Protein AF-0000000073517941 (afdb_homodimer)

pLDDT: mean 90.51, std 6.31, range [58.47, 98.5]

Sequence (340 aa):
MNSVVYVPRIKPETIAALSGFCEKASMGCLIAPTLSIGSILLQQAAISASFHYNNVEIVESKANTGAFPSQDSVQIANNLSNLGQLYNREDLETNDPARGQRLGEDGIRVHSLVLPGLVSSTSVHFSGPGELYSIKHDITSVECLMPGLILAIRKVVRLKNLVYGLEKFLMNSVVYVPRIKPETIAALSGFCEKASMGCLIAPTLSIGSILLQQAAISASFHYNNVEIVESKANTGAFPSQDSVQIANNLSNLGQLYNREDLETNDPARGQRLGEDGIRVHSLVLPGLVSSTSVHFSGPGELYSIKHDITSVECLMPGLILAIRKVVRLKNLVYGLEKFL

InterPro domains:
  IPR022663 Dihydrodipicolinate reductase, C-terminal [PF05173] (40-170)
  IPR023940 Dihydrodipicolinate reductase [PTHR20836] (1-170)

Nearest PDB structures (foldseek):
  5z2e-assembly1_A  TM=8.492E-01  e=3.603E-16  Paenisporosarcina sp. TG-14
  5tek-assembly1_A  TM=8.930E-01  e=6.361E-15  Mycobacterium tuberculosis H37Ra
  1yl5-assembly1_A  TM=8.831E-01  e=3.796E-14  Mycobacterium tuberculosis
  3qy9-assembly1_D  TM=7.536E-01  e=5.468E-11  Staphylococcus aureus subsp. aureus COL
  3qy9-assembly1_A  TM=7.822E-01  e=5.794E-10  Staphylococcus aureus subsp. aureus COL

Secondary structure (DSSP, 8-state):
--EEEE-TT--HHHHHHHHHHHHHHT--EEEES---HHHHHHHHHHHHHHTT-SEEEEEEEESS---SS-HHHHHHHHHHHTT-----GGGTT---GGG-EE-SSS--EEEEEE-TTPPEEEEEEEEETTEEEEEEEEE-SGGGGHHHHHHHHHHHTT-SSEEE-GGGG-/--EEEE-TT--HHHHHHHHHHHHHHT--EEEES---HHHHHHHHHHHHHHTT-SEEEEEEEESS---SS-HHHHHHHHHHHTT-----GGGTT---GGG-EE-SSS--EEEEEE-TTPPEEEEEEEEETTEEEEEEEEE-SGGGGHHHHHHHHHHHTT-SSEEE-GGGG-

Foldseek 3Di:
DQEEAADLDDDPVVVVVVQVVLLVVLYFYEYANALFPLLVVLLVVLLVCLVPFQAKEKEWEDQDDDDPPDSSVLVSVVSSVVVVAAHPVVCQPPDDCVQADDNDNRRYHYHYYYHHPDFTKMKMWTDDVPDIDMRMDTDHDPVSSVVSVVLCVVPRVPGRGYDYHSSVSD/DFEEAADLDDDPVVVVVVQVVLLVVLYFYEYANALFPLLVVLLVVLLVCLVPFQAKEKEWEDQDDDDPPDSSVLVSVVSSVVVVAAHPVVCQPPDDCVQADDNDNRRYHYHYYYHHPDFTKMKMWTDDVPDIDMRMDTDDDPVSSVVSVVLCVVPRVPGRGYDYHSSVSD

Structure (mmCIF, N/CA/C/O backbone):
data_AF-0000000073517941-model_v1
#
loop_
_entity.id
_entity.type
_entity.pdbx_description
1 polymer 'Dihydrodipicolinate reductase C-terminal domain-containing protein'
#
loop_
_atom_site.group_PDB
_atom_site.id
_atom_site.type_symbol
_atom_site.label_atom_id
_atom_site.label_alt_id
_atom_site.label_comp_id
_atom_site.label_asym_id
_atom_site.label_entity_id
_atom_site.label_seq_id
_atom_site.pdbx_PDB_ins_code
_atom_site.Cartn_x
_atom_site.Cartn_y
_atom_site.Cartn_z
_atom_site.occupancy
_atom_site.B_iso_or_equiv
_atom_site.auth_seq_id
_atom_site.auth_comp_id
_atom_site.auth_asym_id
_atom_site.auth_atom_id
_atom_site.pdbx_PDB_model_num
ATOM 1 N N . MET A 1 1 ? -9.953 17.641 30.406 1 58.47 1 MET A N 1
ATOM 2 C CA . MET A 1 1 ? -10.344 17.938 29.031 1 58.47 1 MET A CA 1
ATOM 3 C C . MET A 1 1 ? -9.406 17.25 28.031 1 58.47 1 MET A C 1
ATOM 5 O O . MET A 1 1 ? -8.188 17.406 28.125 1 58.47 1 MET A O 1
ATOM 9 N N . ASN A 1 2 ? -9.773 16.203 27.422 1 69.81 2 ASN A N 1
ATOM 10 C CA . ASN A 1 2 ? -8.969 15.492 26.422 1 69.81 2 ASN A CA 1
ATOM 11 C C . ASN A 1 2 ? -9.023 16.172 25.062 1 69.81 2 ASN A C 1
ATOM 13 O O . ASN A 1 2 ? -10.055 16.75 24.688 1 69.81 2 ASN A O 1
ATOM 17 N N . SER A 1 3 ? -7.832 16.5 24.562 1 76.5 3 SER A N 1
ATOM 18 C CA . SER A 1 3 ? -7.766 17.312 23.359 1 76.5 3 SER A CA 1
ATOM 19 C C . SER A 1 3 ? -7.172 16.531 22.203 1 76.5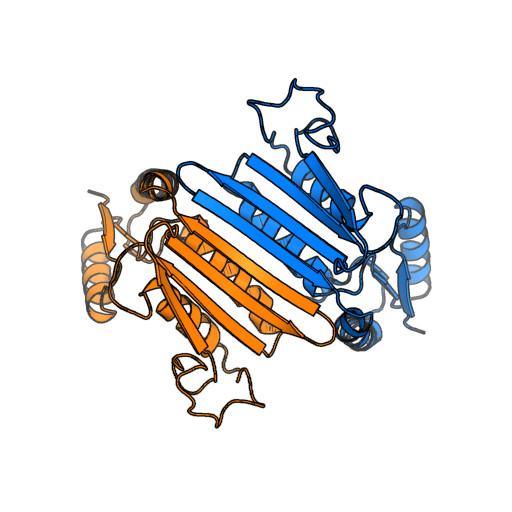 3 SER A C 1
ATOM 21 O O . SER A 1 3 ? -6.363 15.617 22.406 1 76.5 3 SER A O 1
ATOM 23 N N . VAL A 1 4 ? -7.793 16.766 21.062 1 78.94 4 VAL A N 1
ATOM 24 C CA . VAL A 1 4 ? -7.215 16.344 19.781 1 78.94 4 VAL A CA 1
ATOM 25 C C . VAL A 1 4 ? -6.613 17.562 19.078 1 78.94 4 VAL A C 1
ATOM 27 O O . VAL A 1 4 ? -7.309 18.547 18.812 1 78.94 4 VAL A O 1
ATOM 30 N N . VAL A 1 5 ? -5.332 17.562 18.922 1 74.25 5 VAL A N 1
ATOM 31 C CA . VAL A 1 5 ? -4.652 18.703 18.297 1 74.25 5 VAL A CA 1
ATOM 32 C C . VAL A 1 5 ? -4.016 18.25 16.984 1 74.25 5 VAL A C 1
ATOM 34 O O . VAL A 1 5 ? -3.186 17.344 16.969 1 74.25 5 VAL A O 1
ATOM 37 N N . TYR A 1 6 ? -4.531 18.828 15.969 1 76.44 6 TYR A N 1
ATOM 38 C CA . TYR A 1 6 ? -3.936 18.609 14.656 1 76.44 6 TYR A CA 1
ATOM 39 C C . TYR A 1 6 ? -2.867 19.656 14.352 1 76.44 6 TYR A C 1
ATOM 41 O O . TYR A 1 6 ? -3.18 20.828 14.172 1 76.44 6 TYR A O 1
ATOM 49 N N . VAL A 1 7 ? -1.591 19.297 14.453 1 70.56 7 VAL A N 1
ATOM 50 C CA . VAL A 1 7 ? -0.485 20.219 14.18 1 70.56 7 VAL A CA 1
ATOM 51 C C . VAL A 1 7 ? 0.484 19.578 13.195 1 70.56 7 VAL A C 1
ATOM 53 O O . VAL A 1 7 ? 1.314 18.75 13.57 1 70.56 7 VAL A O 1
ATOM 56 N N . PRO A 1 8 ? 0.483 19.891 11.836 1 67.44 8 PRO A N 1
ATOM 57 C CA . PRO A 1 8 ? 1.355 19.266 10.844 1 67.44 8 PRO A CA 1
ATOM 58 C C . PRO A 1 8 ? 2.838 19.469 11.148 1 67.44 8 PRO A C 1
ATOM 60 O O . PRO A 1 8 ? 3.654 18.594 10.875 1 67.44 8 PRO A O 1
ATOM 63 N N . ARG A 1 9 ? 3.301 20.672 11.695 1 68.25 9 ARG A N 1
ATOM 64 C CA . ARG A 1 9 ? 4.719 20.969 11.875 1 68.25 9 ARG A CA 1
ATOM 65 C C . ARG A 1 9 ? 5.047 21.25 13.336 1 68.25 9 ARG A C 1
ATOM 67 O O . ARG A 1 9 ? 5.203 22.406 13.734 1 68.25 9 ARG A O 1
ATOM 74 N N . ILE A 1 10 ? 4.957 20.266 14.109 1 73.69 10 ILE A N 1
ATOM 75 C CA . ILE A 1 10 ? 5.27 20.531 15.508 1 73.69 10 ILE A CA 1
ATOM 76 C C . ILE A 1 10 ? 6.703 20.094 15.805 1 73.69 10 ILE A C 1
ATOM 78 O O . ILE A 1 10 ? 7.152 19.047 15.32 1 73.69 10 ILE A O 1
ATOM 82 N N . LYS A 1 11 ? 7.371 20.953 16.5 1 80.56 11 LYS A N 1
ATOM 83 C CA . LYS A 1 11 ? 8.758 20.656 16.859 1 80.56 11 LYS A CA 1
ATOM 84 C C . LYS A 1 11 ? 8.82 19.609 17.969 1 80.56 11 LYS A C 1
ATOM 86 O O . LYS A 1 11 ? 7.996 19.625 18.891 1 80.56 11 LYS A O 1
ATOM 91 N N . PRO A 1 12 ? 9.797 18.781 17.828 1 84.06 12 PRO A N 1
ATOM 92 C CA . PRO A 1 12 ? 9.938 17.734 18.859 1 84.06 12 PRO A CA 1
ATOM 93 C C . PRO A 1 12 ? 10.008 18.312 20.281 1 84.06 12 PRO A C 1
ATOM 95 O O . PRO A 1 12 ? 9.469 17.719 21.219 1 84.06 12 PRO A O 1
ATOM 98 N N . GLU A 1 13 ? 10.656 19.391 20.438 1 86.44 13 GLU A N 1
ATOM 99 C CA . GLU A 1 13 ? 10.781 20 21.75 1 86.44 13 GLU A CA 1
ATOM 100 C C . GLU A 1 13 ? 9.414 20.406 22.312 1 86.44 13 GLU A C 1
ATOM 102 O O . GLU A 1 13 ? 9.172 20.281 23.516 1 86.44 13 GLU A O 1
ATOM 107 N N . THR A 1 14 ? 8.625 20.891 21.469 1 85.06 14 THR A N 1
ATOM 108 C CA . THR A 1 14 ? 7.273 21.281 21.875 1 85.06 14 THR A CA 1
ATOM 109 C C . THR A 1 14 ? 6.469 20.047 22.297 1 85.06 14 THR A C 1
ATOM 111 O O . THR A 1 14 ? 5.723 20.109 23.281 1 85.06 14 THR A O 1
ATOM 114 N N . ILE A 1 15 ? 6.711 18.953 21.609 1 86.38 15 ILE A N 1
ATOM 115 C CA . ILE A 1 15 ? 6.016 17.719 21.938 1 86.38 15 ILE A CA 1
ATOM 116 C C . ILE A 1 15 ? 6.414 17.25 23.328 1 86.38 15 ILE A C 1
ATOM 118 O O . ILE A 1 15 ? 5.559 16.875 24.141 1 86.38 15 ILE A O 1
ATOM 122 N N . ALA A 1 16 ? 7.664 17.312 23.578 1 89 16 ALA A N 1
ATOM 123 C CA . ALA A 1 16 ? 8.172 16.891 24.875 1 89 16 ALA A CA 1
ATOM 124 C C . ALA A 1 16 ? 7.609 17.75 26 1 89 16 ALA A C 1
ATOM 126 O O . ALA A 1 16 ? 7.215 17.25 27.047 1 89 16 ALA A O 1
ATOM 127 N N . ALA A 1 17 ? 7.609 18.969 25.75 1 88.62 17 ALA A N 1
ATOM 128 C CA . ALA A 1 17 ? 7.078 19.906 26.75 1 88.62 17 ALA A CA 1
ATOM 129 C C . ALA A 1 17 ? 5.602 19.641 27.016 1 88.62 17 ALA A C 1
ATOM 131 O O . ALA A 1 17 ? 5.168 19.625 28.172 1 88.62 17 ALA A O 1
ATOM 132 N N . LEU A 1 18 ? 4.898 19.438 26.031 1 86.44 18 LEU A N 1
ATOM 133 C CA . LEU A 1 18 ? 3.467 19.188 26.156 1 86.44 18 LEU A CA 1
ATOM 134 C C . LEU A 1 18 ? 3.215 17.844 26.844 1 86.44 18 LEU A C 1
ATOM 136 O O . LEU A 1 18 ? 2.264 17.719 27.625 1 86.44 18 LEU A O 1
ATOM 140 N N . SER A 1 19 ? 4.035 16.859 26.516 1 88.44 19 SER A N 1
ATOM 141 C CA . SER A 1 19 ? 3.932 15.555 27.156 1 88.44 19 SER A CA 1
ATOM 142 C C . SER A 1 19 ? 4.09 15.672 28.672 1 88.44 19 SER A C 1
ATOM 144 O O . SER A 1 19 ? 3.318 15.07 29.422 1 88.44 19 SER A O 1
ATOM 146 N N . GLY A 1 20 ? 5.102 16.406 29.062 1 88.88 20 GLY A N 1
ATOM 147 C CA . GLY A 1 20 ? 5.305 16.641 30.469 1 88.88 20 GLY A CA 1
ATOM 148 C C . GLY A 1 20 ? 4.121 17.312 31.141 1 88.88 20 GLY A C 1
ATOM 149 O O . GLY A 1 20 ? 3.725 16.938 32.25 1 88.88 20 GLY A O 1
ATOM 150 N N . PHE A 1 21 ? 3.59 18.25 30.484 1 87.69 21 PHE A N 1
ATOM 151 C CA . PHE A 1 21 ? 2.428 18.969 30.984 1 87.69 21 PHE A CA 1
ATOM 152 C C . PHE A 1 21 ? 1.244 18.031 31.172 1 87.69 21 PHE A C 1
ATOM 154 O O . PHE A 1 21 ? 0.573 18.062 32.219 1 87.69 21 PHE A O 1
ATOM 161 N N . CYS A 1 22 ? 0.996 17.219 30.203 1 88.38 22 CYS A N 1
ATOM 162 C CA . CYS A 1 22 ? -0.137 16.297 30.234 1 88.38 22 CYS A CA 1
ATOM 163 C C . CYS A 1 22 ? 0.029 15.273 31.344 1 88.38 22 CYS A C 1
ATOM 165 O O . CYS A 1 22 ? -0.944 14.906 32 1 88.38 22 CYS A O 1
ATOM 167 N N . GLU A 1 23 ? 1.239 14.812 31.484 1 89.25 23 GLU A N 1
ATOM 168 C CA . GLU A 1 23 ? 1.521 13.844 32.531 1 89.25 23 GLU A CA 1
ATOM 169 C C . GLU A 1 23 ? 1.215 14.422 33.906 1 89.25 23 GLU A C 1
ATOM 171 O O . GLU A 1 23 ? 0.576 13.766 34.75 1 89.25 23 GLU A O 1
ATOM 176 N N . LYS A 1 24 ? 1.585 15.594 34.125 1 89.81 24 LYS A N 1
ATOM 177 C CA . LYS A 1 24 ? 1.369 16.266 35.406 1 89.81 24 LYS A CA 1
ATOM 178 C C . LYS A 1 24 ? -0.114 16.531 35.656 1 89.81 24 LYS A C 1
ATOM 180 O O . LYS A 1 24 ? -0.591 16.438 36.781 1 89.81 24 LYS A O 1
ATOM 185 N N . ALA A 1 25 ? -0.73 16.797 34.594 1 88.88 25 ALA A N 1
ATOM 186 C CA . ALA A 1 25 ? -2.141 17.156 34.719 1 88.88 25 ALA A CA 1
A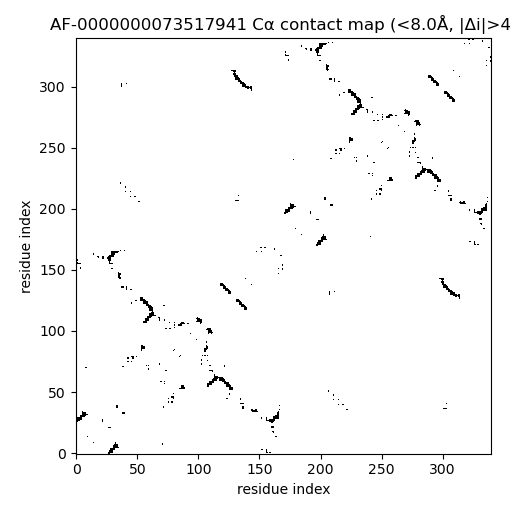TOM 187 C C . ALA A 1 25 ? -3.039 15.945 34.531 1 88.88 25 ALA A C 1
ATOM 189 O O . ALA A 1 25 ? -4.266 16.047 34.594 1 88.88 25 ALA A O 1
ATOM 190 N N . SER A 1 26 ? -2.414 14.773 34.281 1 86.69 26 SER A N 1
ATOM 191 C CA . SER A 1 26 ? -3.174 13.562 33.969 1 86.69 26 SER A CA 1
ATOM 192 C C . SER A 1 26 ? -4.215 13.836 32.875 1 86.69 26 SER A C 1
ATOM 194 O O . SER A 1 26 ? -5.387 13.492 33.062 1 86.69 26 SER A O 1
ATOM 196 N N . MET A 1 27 ? -3.797 14.5 31.922 1 85.88 27 MET A N 1
ATOM 197 C CA . MET A 1 27 ? -4.672 14.898 30.812 1 85.88 27 MET A CA 1
ATOM 198 C C . MET A 1 27 ? -4.371 14.086 29.562 1 85.88 27 MET A C 1
ATOM 200 O O . MET A 1 27 ? -3.205 13.867 29.219 1 85.88 27 MET A O 1
ATOM 204 N N . GLY A 1 28 ? -5.422 13.586 28.953 1 88.06 28 GLY A N 1
ATOM 205 C CA . GLY A 1 28 ? -5.281 12.906 27.672 1 88.06 28 GLY A CA 1
ATOM 206 C C . GLY A 1 28 ? -5.246 13.852 26.484 1 88.06 28 GLY A C 1
ATOM 207 O O . GLY A 1 28 ? -6.074 14.766 26.391 1 88.06 28 GLY A O 1
ATOM 208 N N . CYS A 1 29 ? -4.227 13.695 25.703 1 89.19 29 CYS A N 1
ATOM 209 C CA . CYS A 1 29 ? -4.098 14.555 24.531 1 89.19 29 CYS A CA 1
ATOM 210 C C . CYS A 1 29 ? -3.543 13.773 23.344 1 89.19 29 CYS A C 1
ATOM 212 O O . CYS A 1 29 ? -2.627 12.961 23.5 1 89.19 29 CYS A O 1
ATOM 214 N N . LEU A 1 30 ? -4.156 14.008 22.188 1 91 30 LEU A N 1
ATOM 215 C CA . LEU A 1 30 ? -3.611 13.477 20.938 1 91 30 LEU A CA 1
ATOM 216 C C . LEU A 1 30 ? -3.094 14.602 20.047 1 91 30 LEU A C 1
ATOM 218 O O . LEU A 1 30 ? -3.832 15.539 19.734 1 91 30 LEU A O 1
ATOM 222 N N . ILE A 1 31 ? -1.858 14.516 19.766 1 88.5 31 ILE A N 1
ATOM 223 C CA . ILE A 1 31 ? -1.273 15.375 18.734 1 88.5 31 ILE A CA 1
ATOM 224 C C . ILE A 1 31 ? -1.04 14.57 17.469 1 88.5 31 ILE A C 1
ATOM 226 O O . ILE A 1 31 ? -0.323 13.57 17.469 1 88.5 31 ILE A O 1
ATOM 230 N N . ALA A 1 32 ? -1.652 15.023 16.391 1 89.06 32 ALA A N 1
ATOM 231 C CA . ALA A 1 32 ? -1.553 14.266 15.141 1 89.06 32 ALA A CA 1
ATOM 232 C C . ALA A 1 32 ? -1.051 15.156 14 1 89.06 32 ALA A C 1
ATOM 234 O O . ALA A 1 32 ? -1.69 16.156 13.656 1 89.06 32 ALA A O 1
ATOM 235 N N . PRO A 1 33 ? 0.119 14.805 13.477 1 87.25 33 PRO A N 1
ATOM 236 C CA . PRO A 1 33 ? 0.58 15.555 12.312 1 87.25 33 PRO A CA 1
ATOM 237 C C . PRO A 1 33 ? -0.386 15.461 11.133 1 87.25 33 PRO A C 1
ATOM 239 O O . PRO A 1 33 ? -0.35 16.297 10.227 1 87.25 33 PRO A O 1
ATOM 242 N N . THR A 1 34 ? -1.159 14.383 11.133 1 90.38 34 THR A N 1
ATOM 243 C CA . THR A 1 34 ? -2.193 14.227 10.117 1 90.38 34 THR A CA 1
ATOM 244 C C . THR A 1 34 ? -3.41 13.5 10.688 1 90.38 34 THR A C 1
ATOM 246 O O . THR A 1 34 ? -3.279 12.68 11.594 1 90.38 34 THR A O 1
ATOM 249 N N . LEU A 1 35 ? -4.512 13.891 10.117 1 92.25 35 LEU A N 1
ATOM 250 C CA . LEU A 1 35 ? -5.746 13.188 10.445 1 92.25 35 LEU A CA 1
ATOM 251 C C . LEU A 1 35 ? -6.18 12.281 9.297 1 92.25 35 LEU A C 1
ATOM 253 O O . LEU A 1 35 ? -7.184 11.57 9.406 1 92.25 35 LEU A O 1
ATOM 257 N N . SER A 1 36 ? -5.391 12.297 8.242 1 93.81 36 SER A N 1
ATOM 258 C CA . SER A 1 36 ? -5.707 11.484 7.066 1 93.81 36 SER A CA 1
ATOM 259 C C . SER A 1 36 ? -5.293 10.031 7.266 1 93.81 36 SER A C 1
ATOM 261 O O . SER A 1 36 ? -4.102 9.719 7.266 1 93.81 36 SER A O 1
ATOM 263 N N . ILE A 1 37 ? -6.258 9.18 7.355 1 95.69 37 ILE A N 1
ATOM 264 C CA . ILE A 1 37 ? -5.98 7.754 7.48 1 95.69 37 ILE A CA 1
ATOM 265 C C . ILE A 1 37 ? -5.309 7.246 6.207 1 95.69 37 ILE A C 1
ATOM 267 O O . ILE A 1 37 ? -4.387 6.43 6.266 1 95.69 37 ILE A O 1
ATOM 271 N N . GLY A 1 38 ? -5.762 7.734 5.035 1 97.06 38 GLY A N 1
ATOM 272 C CA . GLY A 1 38 ? -5.141 7.371 3.771 1 97.06 38 GLY A CA 1
ATOM 273 C C . GLY A 1 38 ? -3.658 7.691 3.723 1 97.06 38 GLY A C 1
ATOM 274 O O . GLY A 1 38 ? -2.859 6.891 3.232 1 97.06 38 GLY A O 1
ATOM 275 N N . SER A 1 39 ? -3.35 8.852 4.258 1 95.62 39 SER A N 1
ATOM 276 C CA . SER A 1 39 ? -1.942 9.234 4.305 1 95.62 39 SER A CA 1
ATOM 277 C C . SER A 1 39 ? -1.142 8.297 5.199 1 95.62 39 SER A C 1
ATOM 279 O O . SER A 1 39 ? -0.008 7.938 4.875 1 95.62 39 SER A O 1
ATOM 281 N N . ILE A 1 40 ? -1.702 7.926 6.289 1 96.06 40 ILE A N 1
ATOM 282 C CA . ILE A 1 40 ? -1.033 7.027 7.227 1 96.06 40 ILE A CA 1
ATOM 283 C C . ILE A 1 40 ? -0.839 5.66 6.578 1 96.06 40 ILE A C 1
ATOM 285 O O . ILE A 1 40 ? 0.238 5.066 6.676 1 96.06 40 ILE A O 1
ATOM 289 N N . LEU A 1 41 ? -1.857 5.199 5.91 1 97.62 41 LEU A N 1
ATOM 290 C CA . LEU A 1 41 ? -1.776 3.912 5.23 1 97.62 41 LEU A CA 1
ATOM 291 C C . LEU A 1 41 ? -0.696 3.932 4.152 1 97.62 41 LEU A C 1
ATOM 293 O O . LEU A 1 41 ? 0.058 2.967 4.008 1 97.62 41 LEU A O 1
ATOM 297 N N . LEU A 1 42 ? -0.684 5.004 3.418 1 98.06 42 LEU A N 1
ATOM 298 C CA . LEU A 1 42 ? 0.346 5.16 2.396 1 98.06 42 LEU A CA 1
ATOM 299 C C . LEU A 1 42 ? 1.739 5.059 3.01 1 98.06 42 LEU A C 1
ATOM 301 O O . LEU A 1 42 ? 2.594 4.328 2.502 1 98.06 42 LEU A O 1
ATOM 305 N N . GLN A 1 43 ? 1.973 5.695 4.09 1 95.88 43 GLN A N 1
ATOM 306 C CA . GLN A 1 43 ? 3.275 5.699 4.75 1 95.88 43 GLN A CA 1
ATOM 307 C C . GLN A 1 43 ? 3.635 4.305 5.262 1 95.88 43 GLN A C 1
ATOM 309 O O . GLN A 1 43 ? 4.77 3.852 5.094 1 95.88 43 GLN A O 1
ATOM 314 N N . GLN A 1 44 ? 2.699 3.643 5.84 1 96 44 GLN A N 1
ATOM 315 C CA . GLN A 1 44 ? 2.934 2.301 6.367 1 96 44 GLN A CA 1
ATOM 316 C C . GLN A 1 44 ? 3.275 1.322 5.246 1 96 44 GLN A C 1
ATOM 318 O O . GLN A 1 44 ? 4.207 0.525 5.375 1 96 44 GLN A O 1
ATOM 323 N N . ALA A 1 45 ? 2.512 1.43 4.246 1 97.69 45 ALA A N 1
ATOM 324 C CA . ALA A 1 45 ? 2.777 0.557 3.105 1 97.69 45 ALA A CA 1
ATOM 325 C C . ALA A 1 45 ? 4.148 0.848 2.5 1 97.69 45 ALA A C 1
ATOM 327 O O . ALA A 1 45 ? 4.855 -0.071 2.082 1 97.69 45 ALA A O 1
ATOM 328 N N . ALA A 1 46 ? 4.48 2.115 2.441 1 97.38 46 ALA A N 1
ATOM 329 C CA . ALA A 1 46 ? 5.785 2.504 1.904 1 97.38 46 ALA A CA 1
ATOM 330 C C . ALA A 1 46 ? 6.918 1.953 2.764 1 97.38 46 ALA A C 1
ATOM 332 O O . ALA A 1 46 ? 7.914 1.445 2.238 1 97.38 46 ALA A O 1
ATOM 333 N N . ILE A 1 47 ? 6.789 2.049 4.02 1 95.56 47 ILE A N 1
ATOM 334 C CA . ILE A 1 47 ? 7.797 1.521 4.934 1 95.56 47 ILE A CA 1
ATOM 335 C C . ILE A 1 47 ? 7.957 0.018 4.715 1 95.56 47 ILE A C 1
ATOM 337 O O . ILE A 1 47 ? 9.078 -0.483 4.586 1 95.56 47 ILE A O 1
ATOM 341 N N . SER A 1 48 ? 6.848 -0.662 4.633 1 96.25 48 SER A N 1
ATOM 342 C CA . SER A 1 48 ? 6.887 -2.104 4.406 1 96.25 48 SER A CA 1
ATOM 343 C C . SER A 1 48 ? 7.617 -2.439 3.111 1 96.25 48 SER A C 1
ATOM 345 O O . SER A 1 48 ? 8.43 -3.367 3.072 1 96.25 48 SER A O 1
ATOM 347 N N . ALA A 1 49 ? 7.34 -1.729 2.094 1 97.12 49 ALA A N 1
ATOM 348 C CA . ALA A 1 49 ? 7.941 -1.96 0.784 1 97.12 49 ALA A CA 1
ATOM 349 C C . ALA A 1 49 ? 9.438 -1.661 0.809 1 97.12 49 ALA A C 1
ATOM 351 O O . ALA A 1 49 ? 10.219 -2.318 0.117 1 97.12 49 ALA A O 1
ATOM 352 N N . SER A 1 50 ? 9.836 -0.72 1.593 1 95.81 50 SER A N 1
ATOM 353 C CA . SER A 1 50 ? 11.203 -0.227 1.611 1 95.81 50 SER A CA 1
ATOM 354 C C . SER A 1 50 ? 12.18 -1.317 2.043 1 95.81 50 SER A C 1
ATOM 356 O O . SER A 1 50 ? 13.375 -1.244 1.747 1 95.81 50 SER A O 1
ATOM 358 N N . PHE A 1 51 ? 11.695 -2.344 2.664 1 94.5 51 PHE A N 1
ATOM 359 C CA . PHE A 1 51 ? 12.547 -3.441 3.096 1 94.5 51 PHE A CA 1
ATOM 360 C C . PHE A 1 51 ? 12.875 -4.367 1.929 1 94.5 51 PHE A C 1
ATOM 362 O O . PHE A 1 51 ? 13.727 -5.25 2.047 1 94.5 51 PHE A O 1
ATOM 369 N N . HIS A 1 52 ? 12.25 -4.102 0.793 1 94.94 52 HIS A N 1
ATOM 370 C CA . HIS A 1 52 ? 12.375 -5.082 -0.279 1 94.94 52 HIS A CA 1
ATOM 371 C C . HIS A 1 52 ? 12.812 -4.422 -1.581 1 94.94 52 HIS A C 1
ATOM 373 O O . HIS A 1 52 ? 13.102 -5.109 -2.564 1 94.94 52 HIS A O 1
ATOM 379 N N . TYR A 1 53 ? 12.805 -3.133 -1.639 1 95.69 53 TYR A N 1
ATOM 380 C CA . TYR A 1 53 ? 13.188 -2.391 -2.834 1 95.69 53 TYR A CA 1
ATOM 381 C C . TYR A 1 53 ? 14.305 -1.398 -2.525 1 95.69 53 TYR A C 1
ATOM 383 O O . TYR A 1 53 ? 14.352 -0.83 -1.433 1 95.69 53 TYR A O 1
ATOM 391 N N . ASN A 1 54 ? 15.125 -1.177 -3.547 1 94 54 ASN A N 1
ATOM 392 C CA . ASN A 1 54 ? 16.219 -0.236 -3.371 1 94 54 ASN A CA 1
ATOM 393 C C . ASN A 1 54 ? 16.047 0.998 -4.254 1 94 54 ASN A C 1
ATOM 395 O O . ASN A 1 54 ? 16.938 1.855 -4.305 1 94 54 ASN A O 1
ATOM 399 N N . ASN A 1 55 ? 15 1.054 -5.008 1 95.38 55 ASN A N 1
ATOM 400 C CA . ASN A 1 55 ? 14.672 2.207 -5.84 1 95.38 55 ASN A CA 1
ATOM 401 C C . ASN A 1 55 ? 13.305 2.781 -5.492 1 95.38 55 ASN A C 1
ATOM 403 O O . ASN A 1 55 ? 12.312 2.047 -5.422 1 95.38 55 ASN A O 1
ATOM 407 N N . VAL A 1 56 ? 13.336 4.082 -5.219 1 96.31 56 VAL A N 1
ATOM 408 C CA . VAL A 1 56 ? 12.07 4.703 -4.82 1 96.31 56 VAL A CA 1
ATOM 409 C C . VAL A 1 56 ? 12.047 6.156 -5.289 1 96.31 56 VAL A C 1
ATOM 411 O O . VAL A 1 56 ? 13.062 6.852 -5.242 1 96.31 56 VAL A O 1
ATOM 414 N N . GLU A 1 57 ? 10.906 6.625 -5.801 1 96.81 57 GLU A N 1
ATOM 415 C CA . GLU A 1 57 ? 10.641 8.031 -6.078 1 96.81 57 GLU A CA 1
ATOM 416 C C . GLU A 1 57 ? 9.234 8.43 -5.621 1 96.81 57 GLU A C 1
ATOM 418 O O . GLU A 1 57 ? 8.305 7.625 -5.703 1 96.81 57 GLU A O 1
ATOM 423 N N . ILE A 1 58 ? 9.141 9.57 -5.152 1 97.12 58 ILE A N 1
ATOM 424 C CA . ILE A 1 58 ? 7.867 10.117 -4.688 1 97.12 58 ILE A CA 1
ATOM 425 C C . ILE A 1 58 ? 7.363 11.172 -5.668 1 97.12 58 ILE A C 1
ATOM 427 O O . ILE A 1 58 ? 8.125 12.023 -6.117 1 97.12 58 ILE A O 1
ATOM 431 N N . VAL A 1 59 ? 6.113 11.086 -6.09 1 96.94 59 VAL A N 1
ATOM 432 C CA . VAL A 1 59 ? 5.469 12.078 -6.941 1 96.94 59 VAL A CA 1
ATOM 433 C C . VAL A 1 59 ? 4.27 12.68 -6.215 1 96.94 59 VAL A C 1
ATOM 435 O O . VAL A 1 59 ? 3.439 11.961 -5.664 1 96.94 59 VAL A O 1
ATOM 438 N N . GLU A 1 60 ? 4.195 13.938 -6.148 1 96.62 60 GLU A N 1
ATOM 439 C CA . GLU A 1 60 ? 3.043 14.625 -5.574 1 96.62 60 GLU A CA 1
ATOM 440 C C . GLU A 1 60 ? 2.449 15.633 -6.559 1 96.62 60 GLU A C 1
ATOM 442 O O . GLU A 1 60 ? 3.133 16.078 -7.477 1 96.62 60 GLU A O 1
ATOM 447 N N . SER A 1 61 ? 1.198 15.93 -6.387 1 95.31 61 SER A N 1
ATOM 448 C CA . SER A 1 61 ? 0.526 16.875 -7.262 1 95.31 61 SER A CA 1
ATOM 449 C C . SER A 1 61 ? -0.478 17.734 -6.488 1 95.31 61 SER A C 1
ATOM 451 O O . SER A 1 61 ? -1.028 17.281 -5.48 1 95.31 61 SER A O 1
ATOM 453 N N . LYS A 1 62 ? -0.707 18.891 -6.902 1 93.5 62 LYS A N 1
ATOM 454 C CA . LYS A 1 62 ? -1.709 19.812 -6.402 1 93.5 62 LYS A CA 1
ATOM 455 C C . LYS A 1 62 ? -2.213 20.734 -7.512 1 93.5 62 LYS A C 1
ATOM 457 O O . LYS A 1 62 ? -1.554 20.891 -8.547 1 93.5 62 LYS A O 1
ATOM 462 N N . ALA A 1 63 ? -3.404 21.359 -7.316 1 91.12 63 ALA A N 1
ATOM 463 C CA . ALA A 1 63 ? -3.975 22.281 -8.297 1 91.12 63 ALA A CA 1
ATOM 464 C C . ALA A 1 63 ? -3.301 23.641 -8.219 1 91.12 63 ALA A C 1
ATOM 466 O O . ALA A 1 63 ? -3.219 24.359 -9.219 1 91.12 63 ALA A O 1
ATOM 467 N N . ASN A 1 64 ? -2.875 24.016 -7.094 1 88.75 64 ASN A N 1
ATOM 468 C CA . ASN A 1 64 ? -2.33 25.344 -6.887 1 88.75 64 ASN A CA 1
ATOM 469 C C . ASN A 1 64 ? -0.92 25.297 -6.305 1 88.75 64 ASN A C 1
ATOM 471 O O . ASN A 1 64 ? -0.541 24.312 -5.672 1 88.75 64 ASN A O 1
ATOM 475 N N . THR A 1 65 ? -0.273 26.422 -6.555 1 82.19 65 THR A N 1
ATOM 476 C CA . THR A 1 65 ? 1.101 26.516 -6.074 1 82.19 65 THR A CA 1
ATOM 477 C C . THR A 1 65 ? 1.14 26.531 -4.547 1 82.19 65 THR A C 1
ATOM 479 O O . THR A 1 65 ? 0.167 26.938 -3.902 1 82.19 65 THR A O 1
ATOM 482 N N . GLY A 1 66 ? 2.207 25.891 -4.016 1 84.75 66 GLY A N 1
ATOM 483 C CA . GLY A 1 66 ? 2.43 25.859 -2.58 1 84.75 66 GLY A CA 1
ATOM 484 C C . GLY A 1 66 ? 3.85 25.484 -2.203 1 84.75 66 GLY A C 1
ATOM 485 O O . GLY A 1 66 ? 4.773 25.641 -3.004 1 84.75 66 GLY A O 1
ATOM 486 N N . ALA A 1 67 ? 3.986 25.141 -0.961 1 86.06 67 ALA A N 1
ATOM 487 C CA . ALA A 1 67 ? 5.289 24.703 -0.466 1 86.06 67 ALA A CA 1
ATOM 488 C C . ALA A 1 67 ? 5.613 23.297 -0.954 1 86.06 67 ALA A C 1
ATOM 490 O O . ALA A 1 67 ? 4.824 22.375 -0.765 1 86.06 67 ALA A O 1
ATOM 491 N N . PHE A 1 68 ? 6.746 23.312 -1.676 1 89.38 68 PHE A N 1
ATOM 492 C CA . PHE A 1 68 ? 7.211 22.016 -2.156 1 89.38 68 PHE A CA 1
ATOM 493 C C . PHE A 1 68 ? 8.633 21.75 -1.686 1 89.38 68 PHE A C 1
ATOM 495 O O . PHE A 1 68 ? 9.453 22.656 -1.596 1 89.38 68 PHE A O 1
ATOM 502 N N . PRO A 1 69 ? 9 20.438 -1.462 1 92.69 69 PRO A N 1
ATOM 503 C CA . PRO A 1 69 ? 8.078 19.312 -1.312 1 92.69 69 PRO A CA 1
ATOM 504 C C . PRO A 1 69 ? 7.129 19.469 -0.125 1 92.69 69 PRO A C 1
ATOM 506 O O . PRO A 1 69 ? 7.449 20.188 0.831 1 92.69 69 PRO A O 1
ATOM 509 N N . SER A 1 70 ? 5.93 18.906 -0.262 1 91.38 70 SER A N 1
ATOM 510 C CA . SER A 1 70 ? 4.953 18.984 0.817 1 91.38 70 SER A CA 1
ATOM 511 C C . SER A 1 70 ? 5.473 18.328 2.092 1 91.38 70 SER A C 1
ATOM 513 O O . SER A 1 70 ? 6.441 17.578 2.051 1 91.38 70 SER A O 1
ATOM 515 N N . GLN A 1 71 ? 4.816 18.672 3.182 1 87 71 GLN A N 1
ATOM 516 C CA . GLN A 1 71 ? 5.164 18.047 4.457 1 87 71 GLN A CA 1
ATOM 517 C C . GLN A 1 71 ? 4.953 16.531 4.41 1 87 71 GLN A C 1
ATOM 519 O O . GLN A 1 71 ? 5.73 15.773 4.988 1 87 71 GLN A O 1
ATOM 524 N N . ASP A 1 72 ? 3.932 16.141 3.744 1 90.38 72 ASP A N 1
ATOM 525 C CA . ASP A 1 72 ? 3.627 14.719 3.613 1 90.38 72 ASP A CA 1
ATOM 526 C C . ASP A 1 72 ? 4.758 13.977 2.908 1 90.38 72 ASP A C 1
ATOM 528 O O . ASP A 1 72 ? 5.246 12.961 3.404 1 90.38 72 ASP A O 1
ATOM 532 N N . SER A 1 73 ? 5.191 14.531 1.798 1 93.75 73 SER A N 1
ATOM 533 C CA . SER A 1 73 ? 6.266 13.898 1.038 1 93.75 73 SER A CA 1
ATOM 534 C C . SER A 1 73 ? 7.566 13.875 1.839 1 93.75 73 SER A C 1
ATOM 536 O O . SER A 1 73 ? 8.289 12.883 1.817 1 93.75 73 SER A O 1
ATOM 538 N N . VAL A 1 74 ? 7.816 14.93 2.596 1 92.56 74 VAL A N 1
ATOM 539 C CA . VAL A 1 74 ? 9.016 15.008 3.428 1 92.56 74 VAL A CA 1
ATOM 540 C C . VAL A 1 74 ? 8.945 13.961 4.535 1 92.56 74 VAL A C 1
ATOM 542 O O . VAL A 1 74 ? 9.938 13.273 4.812 1 92.56 74 VAL A O 1
ATOM 545 N N . GLN A 1 75 ? 7.805 13.828 5.129 1 90.69 75 GLN A N 1
ATOM 546 C CA . GLN A 1 75 ? 7.633 12.859 6.203 1 90.69 75 GLN A CA 1
ATOM 547 C C . GLN A 1 75 ? 7.844 11.438 5.695 1 90.69 75 GLN A C 1
ATOM 549 O O . GLN A 1 75 ? 8.484 10.617 6.363 1 90.69 75 GLN A O 1
ATOM 554 N N . ILE A 1 76 ? 7.293 11.133 4.551 1 94.12 76 ILE A N 1
ATOM 555 C CA . ILE A 1 76 ? 7.465 9.812 3.955 1 94.12 76 ILE A CA 1
ATOM 556 C C . ILE A 1 76 ? 8.953 9.539 3.721 1 94.12 76 ILE A C 1
ATOM 558 O O . ILE A 1 76 ? 9.469 8.492 4.117 1 94.12 76 ILE A O 1
ATOM 562 N N . ALA A 1 77 ? 9.586 10.539 3.152 1 94.19 77 ALA A N 1
ATOM 563 C CA . ALA A 1 77 ? 11.008 10.406 2.854 1 94.19 77 ALA A CA 1
ATOM 564 C C . ALA A 1 77 ? 11.82 10.188 4.129 1 94.19 77 ALA A C 1
ATOM 566 O O . ALA A 1 77 ? 12.711 9.336 4.172 1 94.19 77 ALA A O 1
ATOM 567 N N . ASN A 1 78 ? 11.5 10.938 5.141 1 91.81 78 ASN A N 1
ATOM 568 C CA . ASN A 1 78 ? 12.203 10.805 6.41 1 91.81 78 ASN A CA 1
ATOM 569 C C . ASN A 1 78 ? 12.016 9.422 7.023 1 91.81 78 ASN A C 1
ATOM 571 O O . ASN A 1 78 ? 12.961 8.836 7.543 1 91.81 78 ASN A O 1
ATOM 575 N N . ASN A 1 79 ? 10.812 8.922 6.953 1 91.75 79 ASN A N 1
ATOM 576 C CA . ASN A 1 79 ? 10.523 7.598 7.484 1 91.75 79 ASN A CA 1
ATOM 577 C C . ASN A 1 79 ? 11.328 6.516 6.773 1 91.75 79 ASN A C 1
ATOM 579 O O . ASN A 1 79 ? 11.812 5.578 7.406 1 91.75 79 ASN A O 1
ATOM 583 N N . LEU A 1 80 ? 11.461 6.688 5.484 1 93.44 80 LEU A N 1
ATOM 584 C CA . LEU A 1 80 ? 12.211 5.715 4.695 1 93.44 80 LEU A CA 1
ATOM 585 C C . LEU A 1 80 ? 13.711 5.84 4.965 1 93.44 80 LEU A C 1
ATOM 587 O O . LEU A 1 80 ? 14.406 4.828 5.066 1 93.44 80 LEU A O 1
ATOM 591 N N . SER A 1 81 ? 14.195 7.062 5.133 1 89.94 81 SER A N 1
ATOM 592 C CA . SER A 1 81 ? 15.609 7.34 5.375 1 89.94 81 SER A CA 1
ATOM 593 C C . SER A 1 81 ? 16.062 6.762 6.711 1 89.94 81 SER A C 1
ATOM 595 O O . SER A 1 81 ? 17.219 6.332 6.848 1 89.94 81 SER A O 1
ATOM 597 N N . ASN A 1 82 ? 15.234 6.707 7.625 1 87.5 82 ASN A N 1
ATOM 598 C CA . ASN A 1 82 ? 15.555 6.266 8.977 1 87.5 82 ASN A CA 1
ATOM 599 C C . ASN A 1 82 ? 15.836 4.766 9.031 1 87.5 82 ASN A C 1
ATOM 601 O O . ASN A 1 82 ? 16.297 4.25 10.047 1 87.5 82 ASN A O 1
ATOM 605 N N . LEU A 1 83 ? 15.711 4.152 7.953 1 87.81 83 LEU A N 1
ATOM 606 C CA . LEU A 1 83 ? 15.938 2.713 7.91 1 87.81 83 LEU A CA 1
ATOM 607 C C . LEU A 1 83 ? 17.391 2.398 7.539 1 87.81 83 LEU A C 1
ATOM 609 O O . LEU A 1 83 ? 17.797 1.239 7.59 1 87.81 83 LEU A O 1
ATOM 613 N N . GLY A 1 84 ? 18.141 3.41 7.207 1 86.38 84 GLY A N 1
ATOM 614 C CA . GLY A 1 84 ? 19.562 3.279 6.984 1 86.38 84 GLY A CA 1
ATOM 615 C C . GLY A 1 84 ? 19.906 2.734 5.613 1 86.38 84 GLY A C 1
ATOM 616 O O . GLY A 1 84 ? 21.047 2.305 5.375 1 86.38 84 GLY A O 1
ATOM 617 N N . GLN A 1 85 ? 19.016 2.699 4.809 1 88.94 85 GLN A N 1
ATOM 618 C CA . GLN A 1 85 ? 19.234 2.178 3.465 1 88.94 85 GLN A CA 1
ATOM 619 C C . GLN A 1 85 ? 19.453 3.309 2.461 1 88.94 85 GLN A C 1
ATOM 621 O O . GLN A 1 85 ? 18.859 4.383 2.596 1 88.94 85 GLN A O 1
ATOM 626 N N . LEU A 1 86 ? 20.328 3.021 1.466 1 91.94 86 LEU A N 1
ATOM 627 C CA . LEU A 1 86 ? 20.5 3.943 0.349 1 91.94 86 LEU A CA 1
ATOM 628 C C . LEU A 1 86 ? 19.625 3.541 -0.83 1 91.94 86 LEU A C 1
ATOM 630 O O . LEU A 1 86 ? 19.547 2.359 -1.177 1 91.94 86 LEU A O 1
ATOM 634 N N . TYR A 1 87 ? 19.016 4.535 -1.348 1 94.56 87 TYR A N 1
ATOM 635 C CA . TYR A 1 87 ? 18.125 4.301 -2.482 1 94.56 87 TYR A CA 1
ATOM 636 C C . TYR A 1 87 ? 18.703 4.902 -3.758 1 94.56 87 TYR A C 1
ATOM 638 O O . TYR A 1 87 ? 19.547 5.793 -3.703 1 94.56 87 TYR A O 1
ATOM 646 N N . ASN A 1 88 ? 18.172 4.402 -4.977 1 94 88 ASN A N 1
ATOM 647 C CA . ASN A 1 88 ? 18.5 4.953 -6.289 1 94 88 ASN A CA 1
ATOM 648 C C . ASN A 1 88 ? 20.016 5.105 -6.465 1 94 88 ASN A C 1
ATOM 650 O O . ASN A 1 88 ? 20.484 6.148 -6.918 1 94 88 ASN A O 1
ATOM 654 N N . ARG A 1 89 ? 20.797 4.145 -6.16 1 91.88 89 ARG A N 1
ATOM 655 C CA . ARG A 1 89 ? 22.25 4.215 -6.102 1 91.88 89 ARG A CA 1
ATOM 656 C C . ARG A 1 89 ? 22.844 4.57 -7.465 1 91.88 89 ARG A C 1
ATOM 658 O O . ARG A 1 89 ? 23.828 5.309 -7.547 1 91.88 89 ARG A O 1
ATOM 665 N N . GLU A 1 90 ? 22.266 4.102 -8.5 1 89.62 90 GLU A N 1
ATOM 666 C CA . GLU A 1 90 ? 22.812 4.309 -9.836 1 89.62 90 GLU A CA 1
ATOM 667 C C . GLU A 1 90 ? 22.656 5.762 -10.281 1 89.62 90 GLU A C 1
ATOM 669 O O . GLU A 1 90 ? 23.312 6.203 -11.227 1 89.62 90 GLU A O 1
ATOM 674 N N . ASP A 1 91 ? 21.875 6.484 -9.609 1 86.06 91 ASP A N 1
ATOM 675 C CA . ASP A 1 91 ? 21.562 7.852 -10.016 1 86.06 91 ASP A CA 1
ATOM 676 C C . ASP A 1 91 ? 21.844 8.836 -8.883 1 86.06 91 ASP A C 1
ATOM 678 O O . ASP A 1 91 ? 21.297 9.945 -8.867 1 86.06 91 ASP A O 1
ATOM 682 N N . LEU A 1 92 ? 22.609 8.469 -7.957 1 85.5 92 LEU A N 1
ATOM 683 C CA . LEU A 1 92 ? 22.797 9.25 -6.738 1 85.5 92 LEU A CA 1
ATOM 684 C C . LEU A 1 92 ? 23.578 10.531 -7.035 1 85.5 92 LEU A C 1
ATOM 686 O O . LEU A 1 92 ? 23.297 11.578 -6.445 1 85.5 92 LEU A O 1
ATOM 690 N N . GLU A 1 93 ? 24.422 10.469 -8.023 1 82.81 93 GLU A N 1
ATOM 691 C CA . GLU A 1 93 ? 25.344 11.586 -8.242 1 82.81 93 GLU A CA 1
ATOM 692 C C . GLU A 1 93 ? 24.766 12.578 -9.25 1 82.81 93 GLU A C 1
ATOM 694 O O . GLU A 1 93 ? 25.312 13.664 -9.445 1 82.81 93 GLU A O 1
ATOM 699 N N . THR A 1 94 ? 23.672 12.258 -9.766 1 82.81 94 THR A N 1
ATOM 700 C CA . THR A 1 94 ? 23.094 13.133 -10.781 1 82.81 94 THR A CA 1
ATOM 701 C C . THR A 1 94 ? 22.438 14.352 -10.133 1 82.81 94 THR A C 1
ATOM 703 O O . THR A 1 94 ? 21.719 14.227 -9.141 1 82.81 94 THR A O 1
ATOM 706 N N . ASN A 1 95 ? 22.719 15.562 -10.656 1 82.75 95 ASN A N 1
ATOM 707 C CA . ASN A 1 95 ? 22.156 16.797 -10.148 1 82.75 95 ASN A CA 1
ATOM 708 C C . ASN A 1 95 ? 21.25 17.469 -11.195 1 82.75 95 ASN A C 1
ATOM 710 O O . ASN A 1 95 ? 21.047 18.688 -11.148 1 82.75 95 ASN A O 1
ATOM 714 N N . ASP A 1 96 ? 20.766 16.812 -12.039 1 86.56 96 ASP A N 1
ATOM 715 C CA . ASP A 1 96 ? 19.828 17.344 -13.031 1 86.56 96 ASP A CA 1
ATOM 716 C C . ASP A 1 96 ? 18.5 17.703 -12.383 1 86.56 96 ASP A C 1
ATOM 718 O O . ASP A 1 96 ? 17.859 16.859 -11.742 1 86.56 96 ASP A O 1
ATOM 722 N N . PRO A 1 97 ? 18.047 18.906 -12.555 1 86.06 97 PRO A N 1
ATOM 723 C CA . PRO A 1 97 ? 16.797 19.328 -11.914 1 86.06 97 PRO A CA 1
ATOM 724 C C . PRO A 1 97 ? 15.594 18.484 -12.344 1 86.06 97 PRO A C 1
ATOM 726 O O . PRO A 1 97 ? 14.633 18.344 -11.586 1 86.06 97 PRO A O 1
ATOM 729 N N . ALA A 1 98 ? 15.703 18 -13.492 1 88.06 98 ALA A N 1
ATOM 730 C CA . ALA A 1 98 ? 14.602 17.172 -14.008 1 88.06 98 ALA A CA 1
ATOM 731 C C . ALA A 1 98 ? 14.453 15.891 -13.195 1 88.06 98 ALA A C 1
ATOM 733 O O . ALA A 1 98 ? 13.422 15.219 -13.273 1 88.06 98 ALA A O 1
ATOM 734 N N . ARG A 1 99 ? 15.438 15.625 -12.391 1 90.56 99 ARG A N 1
ATOM 735 C CA . ARG A 1 99 ? 15.398 14.406 -11.578 1 90.56 99 ARG A CA 1
ATOM 736 C C . ARG A 1 99 ? 14.742 14.672 -10.227 1 90.56 99 ARG A C 1
ATOM 738 O O . ARG A 1 99 ? 14.758 13.812 -9.352 1 90.56 99 ARG A O 1
ATOM 745 N N . GLY A 1 100 ? 14.227 15.719 -10.055 1 91.31 100 GLY A N 1
ATOM 746 C CA . GLY A 1 100 ? 13.539 16.031 -8.812 1 91.31 100 GLY A CA 1
ATOM 747 C C . GLY A 1 100 ? 14.484 16.453 -7.703 1 91.31 100 GLY A C 1
ATOM 748 O O . GLY A 1 100 ? 15.695 16.562 -7.914 1 91.31 100 GLY A O 1
ATOM 749 N N . GLN A 1 101 ? 13.867 16.734 -6.594 1 91.81 101 GLN A N 1
ATOM 750 C CA . GLN A 1 101 ? 14.656 17.156 -5.441 1 91.81 101 GLN A CA 1
ATOM 751 C C . GLN A 1 101 ? 15.07 15.969 -4.582 1 91.81 101 GLN A C 1
ATOM 753 O O . GLN A 1 101 ? 14.234 15.125 -4.246 1 91.81 101 GLN A O 1
ATOM 758 N N . ARG A 1 102 ? 16.25 15.914 -4.234 1 91.75 102 ARG A N 1
ATOM 759 C CA . ARG A 1 102 ? 16.734 14.914 -3.295 1 91.75 102 ARG A CA 1
ATOM 760 C C . ARG A 1 102 ? 16.453 15.336 -1.854 1 91.75 102 ARG A C 1
ATOM 762 O O . ARG A 1 102 ? 16.828 16.438 -1.444 1 91.75 102 ARG A O 1
ATOM 769 N N . LEU A 1 103 ? 15.711 14.453 -1.063 1 88.12 103 LEU A N 1
ATOM 770 C CA . LEU A 1 103 ? 15.375 14.766 0.32 1 88.12 103 LEU A CA 1
ATOM 771 C C . LEU A 1 103 ? 16.391 14.148 1.281 1 88.12 103 LEU A C 1
ATOM 773 O O . LEU A 1 103 ? 16.344 12.953 1.553 1 88.12 103 LEU A O 1
ATOM 777 N N . GLY A 1 104 ? 17.562 14.43 1.27 1 84.94 104 GLY A N 1
ATOM 778 C CA . GLY A 1 104 ? 18.625 13.914 2.113 1 84.94 104 GLY A CA 1
ATOM 779 C C . GLY A 1 104 ? 19.781 13.297 1.322 1 84.94 104 GLY A C 1
ATOM 780 O O . GLY A 1 104 ? 19.891 13.531 0.116 1 84.94 104 GLY A O 1
ATOM 781 N N . GLU A 1 105 ? 20.469 12.453 2.041 1 87.06 105 GLU A N 1
ATOM 782 C CA . GLU A 1 105 ? 21.641 11.875 1.406 1 87.06 105 GLU A CA 1
ATOM 783 C C . GLU A 1 105 ? 21.391 10.422 1.005 1 87.06 105 GLU A C 1
ATOM 785 O O . GLU A 1 105 ? 22.25 9.781 0.395 1 87.06 105 GLU A O 1
ATOM 790 N N . ASP A 1 106 ? 20.172 9.961 1.186 1 90.88 106 ASP A N 1
ATOM 791 C CA . ASP A 1 106 ? 19.922 8.539 1.005 1 90.88 106 ASP A CA 1
ATOM 792 C C . ASP A 1 106 ? 19.391 8.25 -0.401 1 90.88 106 ASP A C 1
ATOM 794 O O . ASP A 1 106 ? 19.109 7.098 -0.735 1 90.88 106 ASP A O 1
ATOM 798 N N . GLY A 1 107 ? 19.156 9.32 -1.163 1 91.44 107 GLY A N 1
ATOM 799 C CA . GLY A 1 107 ? 18.891 9.117 -2.576 1 91.44 107 GLY A CA 1
ATOM 800 C C . GLY A 1 107 ? 17.406 9.172 -2.906 1 91.44 107 GLY A C 1
ATOM 801 O O . GLY A 1 107 ? 17.016 8.922 -4.047 1 91.44 107 GLY A O 1
ATOM 802 N N . ILE A 1 108 ? 16.594 9.5 -1.928 1 93.88 108 ILE A N 1
ATOM 803 C CA . ILE A 1 108 ? 15.156 9.594 -2.18 1 93.88 108 ILE A CA 1
ATOM 804 C C . ILE A 1 108 ? 14.844 10.898 -2.906 1 93.88 108 ILE A C 1
ATOM 806 O O . ILE A 1 108 ? 15.32 11.969 -2.512 1 93.88 108 ILE A O 1
ATOM 810 N N . ARG A 1 109 ? 14.047 10.828 -3.984 1 94 109 ARG A N 1
ATOM 811 C CA . ARG A 1 109 ? 13.719 12.008 -4.781 1 94 109 ARG A CA 1
ATOM 812 C C . ARG A 1 109 ? 12.211 12.258 -4.797 1 94 109 ARG A C 1
ATOM 814 O O . ARG A 1 109 ? 11.422 11.312 -4.785 1 94 109 ARG A O 1
ATOM 821 N N . VAL A 1 110 ? 11.914 13.523 -4.895 1 95.56 110 VAL A N 1
ATOM 822 C CA . VAL A 1 110 ? 10.516 13.922 -4.91 1 95.56 110 VAL A CA 1
ATOM 823 C C . VAL A 1 110 ? 10.242 14.805 -6.129 1 95.56 110 VAL A C 1
ATOM 825 O O . VAL A 1 110 ? 11.047 15.688 -6.453 1 95.56 110 VAL A O 1
ATOM 828 N N . HIS A 1 111 ? 9.227 14.508 -6.879 1 95.31 111 HIS A N 1
ATOM 829 C CA . HIS A 1 111 ? 8.711 15.297 -7.992 1 95.31 111 HIS A CA 1
ATOM 830 C C . HIS A 1 111 ? 7.379 15.953 -7.641 1 95.31 111 HIS A C 1
ATOM 832 O O . HIS A 1 111 ? 6.426 15.266 -7.258 1 95.31 111 HIS A O 1
ATOM 838 N N . SER A 1 112 ? 7.301 17.266 -7.805 1 94.75 112 SER A N 1
ATOM 839 C CA . SER A 1 112 ? 6.082 18 -7.461 1 94.75 112 SER A CA 1
ATOM 840 C C . SER A 1 112 ? 5.426 18.594 -8.703 1 94.75 112 SER A C 1
ATOM 842 O O . SER A 1 112 ? 6.016 19.438 -9.375 1 94.75 112 SER A O 1
ATOM 844 N N . LEU A 1 113 ? 4.293 18.156 -8.984 1 92.31 113 LEU A N 1
ATOM 845 C CA . LEU A 1 113 ? 3.518 18.656 -10.117 1 92.31 113 LEU A CA 1
ATOM 846 C C . LEU A 1 113 ? 2.48 19.672 -9.648 1 92.31 113 LEU A C 1
ATOM 848 O O . LEU A 1 113 ? 1.78 19.438 -8.664 1 92.31 113 LEU A O 1
ATOM 852 N N . VAL A 1 114 ? 2.363 20.828 -10.383 1 92.75 114 VAL A N 1
ATOM 853 C CA . VAL A 1 114 ? 1.343 21.844 -10.141 1 92.75 114 VAL A CA 1
ATOM 854 C C . VAL A 1 114 ? 0.625 22.172 -11.445 1 92.75 114 VAL A C 1
ATOM 856 O O . VAL A 1 114 ? 1.197 22.828 -12.328 1 92.75 114 VAL A O 1
ATOM 859 N N . LEU A 1 115 ? -0.535 21.781 -11.648 1 87.94 115 LEU A N 1
ATOM 860 C CA . LEU A 1 115 ? -1.385 22.078 -12.797 1 87.94 115 LEU A CA 1
ATOM 861 C C . LEU A 1 115 ? -2.834 22.266 -12.367 1 87.94 115 LEU A C 1
ATOM 863 O O . LEU A 1 115 ? -3.367 21.469 -11.586 1 87.94 115 LEU A O 1
ATOM 867 N N . PRO A 1 116 ? -3.369 23.375 -12.891 1 88.25 116 PRO A N 1
ATOM 868 C CA . PRO A 1 116 ? -4.797 23.516 -12.602 1 88.25 116 PRO A CA 1
ATOM 869 C C . PRO A 1 116 ? -5.602 22.266 -12.977 1 88.25 116 PRO A C 1
ATOM 871 O O . PRO A 1 116 ? -5.371 21.672 -14.031 1 88.25 116 PRO A O 1
ATOM 874 N N . GLY A 1 117 ? -6.43 21.781 -12.117 1 89.5 117 GLY A N 1
ATOM 875 C CA . GLY A 1 117 ? -7.262 20.609 -12.391 1 89.5 117 GLY A CA 1
ATOM 876 C C . GLY A 1 117 ? -6.746 19.344 -11.742 1 89.5 117 GLY A C 1
ATOM 877 O O . GLY A 1 117 ? -7.473 18.359 -11.641 1 89.5 117 GLY A O 1
ATOM 878 N N . LEU A 1 118 ? -5.504 19.391 -11.258 1 87.75 118 LEU A N 1
ATOM 879 C CA . LEU A 1 118 ? -4.969 18.219 -10.57 1 87.75 118 LEU A CA 1
ATOM 880 C C . LEU A 1 118 ? -5.555 18.094 -9.164 1 87.75 118 LEU A C 1
ATOM 882 O O . LEU A 1 118 ? -5.727 19.109 -8.469 1 87.75 118 LEU A O 1
ATOM 886 N N . VAL A 1 119 ? -5.859 16.844 -8.82 1 91.56 119 VAL A N 1
ATOM 887 C CA . VAL A 1 119 ? -6.219 16.562 -7.43 1 91.56 119 VAL A CA 1
ATOM 888 C C . VAL A 1 119 ? -4.957 16.531 -6.566 1 91.56 119 VAL A C 1
ATOM 890 O O . VAL A 1 119 ? -3.861 16.281 -7.07 1 91.56 119 VAL A O 1
ATOM 893 N N . SER A 1 120 ? -5.148 16.906 -5.289 1 94.06 120 SER A N 1
ATOM 894 C CA . SER A 1 120 ? -4.047 16.688 -4.359 1 94.06 120 SER A CA 1
ATOM 895 C C . SER A 1 120 ? -3.713 15.211 -4.227 1 94.06 120 SER A C 1
ATOM 897 O O . SER A 1 120 ? -4.562 14.414 -3.826 1 94.06 120 SER A O 1
ATOM 899 N N . SER A 1 121 ? -2.492 14.875 -4.617 1 96.69 121 SER A N 1
ATOM 900 C CA . SER A 1 121 ? -2.121 13.469 -4.652 1 96.69 121 SER A CA 1
ATOM 901 C C . SER A 1 121 ? -0.687 13.258 -4.176 1 96.69 121 SER A C 1
ATOM 903 O O . SER A 1 121 ? 0.158 14.141 -4.336 1 96.69 121 SER A O 1
ATOM 905 N N . THR A 1 122 ? -0.464 12.148 -3.518 1 97.38 122 THR A N 1
ATOM 906 C CA . THR A 1 122 ? 0.863 11.648 -3.18 1 97.38 122 THR A CA 1
ATOM 907 C C . THR A 1 122 ? 1.012 10.188 -3.602 1 97.38 122 THR A C 1
ATOM 909 O O . THR A 1 122 ? 0.164 9.352 -3.277 1 97.38 122 THR A O 1
ATOM 912 N N . SER A 1 123 ? 2.066 9.914 -4.375 1 98.12 123 SER A N 1
ATOM 913 C CA . SER A 1 123 ? 2.344 8.539 -4.789 1 98.12 123 SER A CA 1
ATOM 914 C C . SER A 1 123 ? 3.801 8.172 -4.535 1 98.12 123 SER A C 1
ATOM 916 O O . SER A 1 123 ? 4.695 9 -4.707 1 98.12 123 SER A O 1
ATOM 918 N N . VAL A 1 124 ? 3.992 6.961 -4.082 1 98.12 124 VAL A N 1
ATOM 919 C CA . VAL A 1 124 ? 5.324 6.391 -3.896 1 98.12 124 VAL A CA 1
ATOM 920 C C . VAL A 1 124 ? 5.535 5.238 -4.875 1 98.12 124 VAL A C 1
ATOM 922 O O . VAL A 1 124 ? 4.723 4.312 -4.938 1 98.12 124 VAL A O 1
ATOM 925 N N . HIS A 1 125 ? 6.613 5.328 -5.664 1 98.12 125 HIS A N 1
ATOM 926 C CA . HIS A 1 125 ? 6.93 4.312 -6.664 1 98.12 125 HIS A CA 1
ATOM 927 C C . HIS A 1 125 ? 8.211 3.568 -6.309 1 98.12 125 HIS A C 1
ATOM 929 O O . HIS A 1 125 ? 9.281 4.172 -6.223 1 98.12 125 HIS A O 1
ATOM 935 N N . PHE A 1 126 ? 8.055 2.293 -6.078 1 97.75 126 PHE A N 1
ATOM 936 C CA . PHE A 1 126 ? 9.188 1.387 -5.906 1 97.75 126 PHE A CA 1
ATOM 937 C C . PHE A 1 126 ? 9.422 0.565 -7.168 1 97.75 126 PHE A C 1
ATOM 939 O O . PHE A 1 126 ? 8.477 0.265 -7.902 1 97.75 126 PHE A O 1
ATOM 946 N N . SER A 1 127 ? 10.695 0.277 -7.371 1 95.62 127 SER A N 1
ATOM 947 C CA . SER A 1 127 ? 10.961 -0.575 -8.531 1 95.62 127 SER A CA 1
ATOM 948 C C . SER A 1 127 ? 12.047 -1.598 -8.227 1 95.62 127 SER A C 1
ATOM 950 O O . SER A 1 127 ? 12.914 -1.357 -7.379 1 95.62 127 SER A O 1
ATOM 952 N N . GLY A 1 128 ? 11.898 -2.758 -8.773 1 93.44 128 GLY A N 1
ATOM 953 C CA . GLY A 1 128 ? 12.875 -3.84 -8.789 1 93.44 128 GLY A CA 1
ATOM 954 C C . GLY A 1 128 ? 12.945 -4.555 -10.117 1 93.44 128 GLY A C 1
ATOM 955 O O . GLY A 1 128 ? 12.328 -4.125 -11.094 1 93.44 128 GLY A O 1
ATOM 956 N N . PRO A 1 129 ? 13.812 -5.527 -10.18 1 92.25 129 PRO A N 1
ATOM 957 C CA . PRO A 1 129 ? 13.891 -6.25 -11.445 1 92.25 129 PRO A CA 1
ATOM 958 C C . PRO A 1 129 ? 12.531 -6.715 -11.953 1 92.25 129 PRO A C 1
ATOM 960 O O . PRO A 1 129 ? 11.875 -7.543 -11.312 1 92.25 129 PRO A O 1
ATOM 963 N N . GLY A 1 130 ? 12.094 -6.137 -13.148 1 94.5 130 GLY A N 1
ATOM 964 C CA . GLY A 1 130 ? 10.891 -6.605 -13.82 1 94.5 130 GLY A CA 1
ATOM 965 C C . GLY A 1 130 ? 9.617 -6.18 -13.125 1 94.5 130 GLY A C 1
ATOM 966 O O . GLY A 1 130 ? 8.57 -6.805 -13.297 1 94.5 130 GLY A O 1
ATOM 967 N N . GLU A 1 131 ? 9.703 -5.152 -12.297 1 96.12 131 GLU A N 1
ATOM 968 C CA . GLU A 1 131 ? 8.461 -4.836 -11.594 1 96.12 131 GLU A CA 1
ATOM 969 C C . GLU A 1 131 ? 8.469 -3.4 -11.078 1 96.12 131 GLU A C 1
ATOM 971 O O . GLU A 1 131 ? 9.531 -2.795 -10.922 1 96.12 131 GLU A O 1
ATOM 976 N N . LEU A 1 132 ? 7.297 -2.873 -10.945 1 96.06 132 LEU A N 1
ATOM 977 C CA . LEU A 1 132 ? 6.992 -1.605 -10.289 1 96.06 132 LEU A CA 1
ATOM 978 C C . LEU A 1 132 ? 5.895 -1.782 -9.242 1 96.06 132 LEU A C 1
ATOM 980 O O . LEU A 1 132 ? 4.906 -2.477 -9.492 1 96.06 132 LEU A O 1
ATOM 984 N N . TYR A 1 133 ? 6.16 -1.332 -8.023 1 98.06 133 TYR A N 1
ATOM 985 C CA . TYR A 1 133 ? 5.184 -1.283 -6.938 1 98.06 133 TYR A CA 1
ATOM 986 C C . TYR A 1 133 ? 4.852 0.157 -6.566 1 98.06 133 TYR A C 1
ATOM 988 O O . TYR A 1 133 ? 5.742 0.938 -6.223 1 98.06 133 TYR A O 1
ATOM 996 N N . SER A 1 134 ? 3.525 0.557 -6.645 1 98.5 134 SER A N 1
ATOM 997 C CA . SER A 1 134 ? 3.133 1.945 -6.418 1 98.5 134 SER A CA 1
ATOM 998 C C . SER A 1 134 ? 1.991 2.041 -5.414 1 98.5 134 SER A C 1
ATOM 1000 O O . SER A 1 134 ? 1.061 1.233 -5.445 1 98.5 134 SER A O 1
ATOM 1002 N N . ILE A 1 135 ? 2.104 2.992 -4.551 1 98.5 135 ILE A N 1
ATOM 1003 C CA . ILE A 1 135 ? 1.054 3.355 -3.607 1 98.5 135 ILE A CA 1
ATOM 1004 C C . ILE A 1 135 ? 0.66 4.816 -3.812 1 98.5 135 ILE A C 1
ATOM 1006 O O . ILE A 1 135 ? 1.524 5.688 -3.928 1 98.5 135 ILE A O 1
ATOM 1010 N N . LYS A 1 136 ? -0.66 5.051 -3.908 1 98.31 136 LYS A N 1
ATOM 1011 C CA . LYS A 1 136 ? -1.115 6.41 -4.188 1 98.31 136 LYS A CA 1
ATOM 1012 C C . LYS A 1 136 ? -2.301 6.785 -3.303 1 98.31 136 LYS A C 1
ATOM 1014 O O . LYS A 1 136 ? -3.197 5.969 -3.076 1 98.31 136 LYS A O 1
ATOM 1019 N N . HIS A 1 137 ? -2.266 7.953 -2.799 1 98.44 137 HIS A N 1
ATOM 1020 C CA . HIS A 1 137 ? -3.369 8.539 -2.047 1 98.44 137 HIS A CA 1
ATOM 1021 C C . HIS A 1 137 ? -3.822 9.852 -2.67 1 98.44 137 HIS A C 1
ATOM 1023 O O . HIS A 1 137 ? -3.031 10.789 -2.797 1 98.44 137 HIS A O 1
ATOM 1029 N N . ASP A 1 138 ? -5.074 9.93 -3.15 1 97.38 138 ASP A N 1
ATOM 1030 C CA . ASP A 1 138 ? -5.691 11.117 -3.74 1 97.38 138 ASP A CA 1
ATOM 1031 C C . ASP A 1 138 ? -6.668 11.773 -2.766 1 97.38 138 ASP A C 1
ATOM 1033 O O . ASP A 1 138 ? -7.52 11.094 -2.186 1 97.38 138 ASP A O 1
ATOM 1037 N N . ILE A 1 139 ? -6.527 13.055 -2.629 1 95.25 139 ILE A N 1
ATOM 1038 C CA . ILE A 1 139 ? -7.43 13.828 -1.783 1 95.25 139 ILE A CA 1
ATOM 1039 C C . ILE A 1 139 ? -8.305 14.734 -2.65 1 95.25 139 ILE A C 1
ATOM 1041 O O . ILE A 1 139 ? -7.793 15.578 -3.395 1 95.25 139 ILE A O 1
ATOM 1045 N N . THR A 1 140 ? -9.617 14.602 -2.521 1 93.19 140 THR A N 1
ATOM 1046 C CA . THR A 1 140 ? -10.508 15.398 -3.361 1 93.19 140 THR A CA 1
ATOM 1047 C C . THR A 1 140 ? -11.273 16.422 -2.525 1 93.19 140 THR A C 1
ATOM 1049 O O . THR A 1 140 ? -11.859 17.359 -3.066 1 93.19 140 THR A O 1
ATOM 1052 N N . SER A 1 141 ? -11.312 16.188 -1.26 1 93.31 141 SER A N 1
ATOM 1053 C CA . SER A 1 141 ? -11.922 17.156 -0.359 1 93.31 141 SER A CA 1
ATOM 1054 C C . SER A 1 141 ? -11.461 16.953 1.078 1 93.31 141 SER A C 1
ATOM 1056 O O . SER A 1 141 ? -10.945 15.891 1.421 1 93.31 141 SER A O 1
ATOM 1058 N N . VAL A 1 142 ? -11.648 17.984 1.862 1 91.5 142 VAL A N 1
ATOM 1059 C CA . VAL A 1 142 ? -11.219 17.953 3.256 1 91.5 142 VAL A CA 1
ATOM 1060 C C . VAL A 1 142 ? -12.016 16.906 4.027 1 91.5 142 VAL A C 1
ATOM 1062 O O . VAL A 1 142 ? -11.656 16.547 5.152 1 91.5 142 VAL A O 1
ATOM 1065 N N . GLU A 1 143 ? -13.047 16.391 3.436 1 93.44 143 GLU A N 1
ATOM 1066 C CA . GLU A 1 143 ? -13.836 15.352 4.082 1 93.44 143 GLU A CA 1
ATOM 1067 C C . GLU A 1 143 ? -12.992 14.125 4.391 1 93.44 143 GLU A C 1
ATOM 1069 O O . GLU A 1 143 ? -13.352 13.305 5.242 1 93.44 143 GLU A O 1
ATOM 1074 N N . CYS A 1 144 ? -11.859 14.031 3.721 1 93.88 144 CYS A N 1
ATOM 1075 C CA . CYS A 1 144 ? -10.977 12.883 3.916 1 93.88 144 CYS A CA 1
ATOM 1076 C C . CYS A 1 144 ? -10.383 12.883 5.316 1 93.88 144 CYS A C 1
ATOM 1078 O O . CYS A 1 144 ? -9.852 11.867 5.77 1 93.88 144 CYS A O 1
ATOM 1080 N N . LEU A 1 145 ? -10.508 14 6.035 1 93.5 145 LEU A N 1
ATOM 1081 C CA . LEU A 1 145 ? -9.914 14.109 7.363 1 93.5 145 LEU A CA 1
ATOM 1082 C C . LEU A 1 145 ? -10.898 13.664 8.438 1 93.5 145 LEU A C 1
ATOM 1084 O O . LEU A 1 145 ? -10.516 13.414 9.578 1 93.5 145 LEU A O 1
ATOM 1088 N N . MET A 1 146 ? -12.133 13.477 8.039 1 92.88 146 MET A N 1
ATOM 1089 C CA . MET A 1 146 ? -13.203 13.273 9.008 1 92.88 146 MET A CA 1
ATOM 1090 C C . MET A 1 146 ? -13.078 11.906 9.68 1 92.88 146 MET A C 1
ATOM 1092 O O . MET A 1 146 ? -13.203 11.805 10.898 1 92.88 146 MET A O 1
ATOM 1096 N N . PRO A 1 147 ? -12.836 10.828 8.969 1 94.06 147 PRO A N 1
ATOM 1097 C CA . PRO A 1 147 ? -12.695 9.539 9.648 1 94.06 147 PRO A CA 1
ATOM 1098 C C . PRO A 1 147 ? -11.602 9.547 10.711 1 94.06 147 PRO A C 1
ATOM 1100 O O . PRO A 1 147 ? -11.781 9 11.805 1 94.06 147 PRO A O 1
ATOM 1103 N N . GLY A 1 148 ? -10.523 10.188 10.367 1 93.56 148 GLY A N 1
ATOM 1104 C CA . GLY A 1 148 ? -9.453 10.305 11.344 1 93.56 148 GLY A CA 1
ATOM 1105 C C . GLY A 1 148 ? -9.828 11.148 12.547 1 93.56 148 GLY A C 1
ATOM 1106 O O . GLY A 1 148 ? -9.461 10.82 13.68 1 93.56 148 GLY A O 1
ATOM 1107 N N . LEU A 1 149 ? -10.539 12.219 12.281 1 91.75 149 LEU A N 1
ATOM 1108 C CA . LEU A 1 149 ? -11 13.078 13.367 1 91.75 149 LEU A CA 1
ATOM 1109 C C . LEU A 1 149 ? -11.922 12.312 14.312 1 91.75 149 LEU A C 1
ATOM 1111 O O . LEU A 1 149 ? -11.766 12.383 15.531 1 91.75 149 LEU A O 1
ATOM 1115 N N . ILE A 1 150 ? -12.836 11.602 13.758 1 93.12 150 ILE A N 1
ATOM 1116 C CA . ILE A 1 150 ? -13.781 10.82 14.555 1 93.12 150 ILE A CA 1
ATOM 1117 C C . ILE A 1 150 ? -13.031 9.789 15.383 1 93.12 150 ILE A C 1
ATOM 1119 O O . ILE A 1 150 ? -13.297 9.633 16.578 1 93.12 150 ILE A O 1
ATOM 1123 N N . LEU A 1 151 ? -12.102 9.117 14.766 1 92.44 151 LEU A N 1
ATOM 1124 C CA . LEU A 1 151 ? -11.281 8.133 15.477 1 92.44 151 LEU A CA 1
ATOM 1125 C C . LEU A 1 151 ? -10.523 8.789 16.625 1 92.44 151 LEU A C 1
ATOM 1127 O O . LEU A 1 151 ? -10.5 8.25 17.734 1 92.44 151 LEU A O 1
ATOM 1131 N N . ALA A 1 152 ? -9.969 9.922 16.312 1 90.81 152 ALA A N 1
ATOM 1132 C CA . ALA A 1 152 ? -9.195 10.656 17.312 1 90.81 152 ALA A CA 1
ATOM 1133 C C . ALA A 1 152 ? -10.07 11.023 18.516 1 90.81 152 ALA A C 1
ATOM 1135 O O . ALA A 1 152 ? -9.68 10.805 19.672 1 90.81 152 ALA A O 1
ATOM 1136 N N . ILE A 1 153 ? -11.219 11.516 18.281 1 90.31 153 ILE A N 1
ATOM 1137 C CA . ILE A 1 153 ? -12.133 11.953 19.328 1 90.31 153 ILE A CA 1
ATOM 1138 C C . ILE A 1 153 ? -12.531 10.766 20.188 1 90.31 153 ILE A C 1
ATOM 1140 O O . ILE A 1 153 ? -12.523 10.852 21.422 1 90.31 153 ILE A O 1
ATOM 1144 N N . ARG A 1 154 ? -12.82 9.656 19.562 1 91.69 154 ARG A N 1
ATOM 1145 C CA . ARG A 1 154 ? -13.281 8.469 20.281 1 91.69 154 ARG A CA 1
ATOM 1146 C C . ARG A 1 154 ? -12.18 7.91 21.172 1 91.69 154 ARG A C 1
ATOM 1148 O O . ARG A 1 154 ? -12.453 7.418 22.266 1 91.69 154 ARG A O 1
ATOM 1155 N N . LYS A 1 155 ? -10.969 8.016 20.734 1 91.56 155 LYS A N 1
ATOM 1156 C CA . LYS A 1 155 ? -9.859 7.375 21.453 1 91.56 155 LYS A CA 1
ATOM 1157 C C . LYS A 1 155 ? -9.289 8.297 22.516 1 91.56 155 LYS A C 1
ATOM 1159 O O . LYS A 1 155 ? -8.797 7.836 23.547 1 91.56 155 LYS A O 1
ATOM 1164 N N . VAL A 1 156 ? -9.422 9.586 22.281 1 89.25 156 VAL A N 1
ATOM 1165 C CA . VAL A 1 156 ? -8.75 10.547 23.156 1 89.25 156 VAL A CA 1
ATOM 1166 C C . VAL A 1 156 ? -9.43 10.547 24.516 1 89.25 156 VAL A C 1
ATOM 1168 O O . VAL A 1 156 ? -8.789 10.82 25.547 1 89.25 156 VAL A O 1
ATOM 1171 N N . VAL A 1 157 ? -10.633 10.172 24.562 1 86.94 157 VAL A N 1
ATOM 1172 C CA . VAL A 1 157 ? -11.406 10.242 25.797 1 86.94 157 VAL A CA 1
ATOM 1173 C C . VAL A 1 157 ? -10.828 9.258 26.828 1 86.94 157 VAL A C 1
ATOM 1175 O O . VAL A 1 157 ? -10.945 9.477 28.031 1 86.94 157 VAL A O 1
ATOM 1178 N N . ARG A 1 158 ? -10.148 8.352 26.359 1 87.31 158 ARG A N 1
ATOM 1179 C CA . ARG A 1 158 ? -9.648 7.305 27.25 1 87.31 158 ARG A CA 1
ATOM 1180 C C . ARG A 1 158 ? -8.195 7.559 27.625 1 87.31 158 ARG A C 1
ATOM 1182 O O . ARG A 1 158 ? -7.629 6.836 28.438 1 87.31 158 ARG A O 1
ATOM 1189 N N . LEU A 1 159 ? -7.688 8.617 27.094 1 88.56 159 LEU A N 1
ATOM 1190 C CA . LEU A 1 159 ? -6.262 8.844 27.297 1 88.56 159 LEU A CA 1
ATOM 1191 C C . LEU A 1 159 ? -6.02 9.625 28.594 1 88.56 159 LEU A C 1
ATOM 1193 O O . LEU A 1 159 ? -6.816 10.5 28.953 1 88.56 159 LEU A O 1
ATOM 1197 N N . LYS A 1 160 ? -4.93 9.281 29.234 1 89.19 160 LYS A N 1
ATOM 1198 C CA . LYS A 1 160 ? -4.496 10.008 30.438 1 89.19 160 LYS A CA 1
ATOM 1199 C C . LYS A 1 160 ? -3.152 10.695 30.203 1 89.19 160 LYS A C 1
ATOM 1201 O O . LYS A 1 160 ? -2.646 11.398 31.078 1 89.19 160 LYS A O 1
ATOM 1206 N N . ASN A 1 161 ? -2.619 10.414 29.094 1 90.62 161 ASN A N 1
ATOM 1207 C CA . ASN A 1 161 ? -1.344 11 28.688 1 90.62 161 ASN A CA 1
ATOM 1208 C C . ASN A 1 161 ? -1.379 11.477 27.25 1 90.62 161 ASN A C 1
ATOM 1210 O O . ASN A 1 161 ? -2.41 11.367 26.578 1 90.62 161 ASN A O 1
ATOM 1214 N N . LEU A 1 162 ? -0.263 12.094 26.875 1 89.94 162 LEU A N 1
ATOM 1215 C CA . LEU A 1 162 ? -0.149 12.578 25.5 1 89.94 162 LEU A CA 1
ATOM 1216 C C . LEU A 1 162 ? 0.254 11.445 24.562 1 89.94 162 LEU A C 1
ATOM 1218 O O . LEU A 1 162 ? 1.156 10.664 24.875 1 89.94 162 LEU A O 1
ATOM 1222 N N . VAL A 1 163 ? -0.495 11.305 23.5 1 91.75 163 VAL A N 1
ATOM 1223 C CA . VAL A 1 163 ? -0.133 10.398 22.406 1 91.75 163 VAL A CA 1
ATOM 1224 C C . VAL A 1 163 ? 0.165 11.195 21.141 1 91.75 163 VAL A C 1
ATOM 1226 O O . VAL A 1 163 ? -0.588 12.109 20.781 1 91.75 163 VAL A O 1
ATOM 1229 N N . TYR A 1 164 ? 1.271 10.898 20.578 1 91.19 164 TYR A N 1
ATOM 1230 C CA . TYR A 1 164 ? 1.659 11.578 19.344 1 91.19 164 TYR A CA 1
ATOM 1231 C C . TYR A 1 164 ? 1.451 10.672 18.141 1 91.19 164 TYR A C 1
ATOM 1233 O O . TYR A 1 164 ? 2.072 9.609 18.031 1 91.19 164 TYR A O 1
ATOM 1241 N N . GLY A 1 165 ? 0.579 11.172 17.25 1 91.69 165 GLY A N 1
ATOM 1242 C CA . GLY A 1 165 ? 0.344 10.438 16.016 1 91.69 165 GLY A CA 1
ATOM 1243 C C . GLY A 1 165 ? -0.949 9.648 16.031 1 91.69 165 GLY A C 1
ATOM 1244 O O . GLY A 1 165 ? -1.172 8.82 16.922 1 91.69 165 GLY A O 1
ATOM 1245 N N . LEU A 1 166 ? -1.693 9.812 15.008 1 92.62 166 LEU A N 1
ATOM 1246 C CA . LEU A 1 166 ? -2.961 9.102 14.875 1 92.62 166 LEU A CA 1
ATOM 1247 C C . LEU A 1 166 ? -2.727 7.625 14.586 1 92.62 166 LEU A C 1
ATOM 1249 O O . LEU A 1 166 ? -3.586 6.789 14.883 1 92.62 166 LEU A O 1
ATOM 1253 N N . GLU A 1 167 ? -1.566 7.281 14.016 1 93.06 167 GLU A N 1
ATOM 1254 C CA . GLU A 1 167 ? -1.242 5.91 13.641 1 93.06 167 GLU A CA 1
ATOM 1255 C C . GLU A 1 167 ? -1.196 5 14.859 1 93.06 167 GLU A C 1
ATOM 1257 O O . GLU A 1 167 ? -1.315 3.779 14.734 1 93.06 167 GLU A O 1
ATOM 1262 N N . LYS A 1 168 ? -1.076 5.562 16.031 1 92.75 168 LYS A N 1
ATOM 1263 C CA . LYS A 1 168 ? -1.033 4.785 17.266 1 92.75 168 LYS A CA 1
ATOM 1264 C C . LYS A 1 168 ? -2.396 4.176 17.578 1 92.75 168 LYS A C 1
ATOM 1266 O O . LYS A 1 168 ? -2.504 3.279 18.406 1 92.75 168 LYS A O 1
ATOM 1271 N N . PHE A 1 169 ? -3.373 4.738 16.906 1 91 169 PHE A N 1
ATOM 1272 C CA . PHE A 1 169 ? -4.727 4.25 17.141 1 91 169 PHE A CA 1
ATOM 1273 C C . PHE A 1 169 ? -5.184 3.336 16.016 1 91 169 PHE A C 1
ATOM 1275 O O . PHE A 1 169 ? -6.336 2.896 15.992 1 91 169 PHE A O 1
ATOM 1282 N N . LEU A 1 170 ? -4.328 3.186 14.945 1 88.81 170 LEU A N 1
ATOM 1283 C CA . LEU A 1 170 ? -4.719 2.389 13.789 1 88.81 170 LEU A CA 1
ATOM 1284 C C . LEU A 1 170 ? -4.172 0.969 13.898 1 88.81 170 LEU A C 1
ATOM 1286 O O . LEU A 1 170 ? -3.146 0.743 14.539 1 88.81 170 LEU A O 1
ATOM 1290 N N . MET B 1 1 ? 16.375 -33.031 2.084 1 60.03 1 MET B N 1
ATOM 1291 C CA . MET B 1 1 ? 16.328 -32.125 0.931 1 60.03 1 MET B CA 1
ATOM 1292 C C . MET B 1 1 ? 15.25 -31.078 1.108 1 60.03 1 MET B C 1
ATOM 1294 O O . MET B 1 1 ? 14.094 -31.406 1.394 1 60.03 1 MET B O 1
ATOM 1298 N N . ASN B 1 2 ? 15.578 -29.859 1.38 1 69.94 2 ASN B N 1
ATOM 1299 C CA . ASN B 1 2 ? 14.625 -28.766 1.547 1 69.94 2 ASN B CA 1
ATOM 1300 C C . ASN B 1 2 ? 14.18 -28.203 0.201 1 69.94 2 ASN B C 1
ATOM 1302 O O . ASN B 1 2 ? 14.961 -28.156 -0.75 1 69.94 2 ASN B O 1
ATOM 1306 N N . SER B 1 3 ? 12.859 -28.203 0.024 1 76.81 3 SER B N 1
ATOM 1307 C CA . SER B 1 3 ? 12.328 -27.844 -1.289 1 76.81 3 SER B CA 1
ATOM 1308 C C . SER B 1 3 ? 11.523 -26.547 -1.232 1 76.81 3 SER B C 1
ATOM 1310 O O . SER B 1 3 ? 10.953 -26.219 -0.196 1 76.81 3 SER B O 1
ATOM 1312 N N . VAL B 1 4 ? 11.734 -25.766 -2.279 1 78.81 4 VAL B N 1
ATOM 1313 C CA . VAL B 1 4 ? 10.867 -24.625 -2.576 1 78.81 4 VAL B CA 1
ATOM 1314 C C . VAL B 1 4 ? 9.93 -24.984 -3.727 1 78.81 4 VAL B C 1
ATOM 1316 O O . VAL B 1 4 ? 10.383 -25.344 -4.816 1 78.81 4 VAL B O 1
ATOM 1319 N N . VAL B 1 5 ? 8.68 -25.062 -3.438 1 73.75 5 VAL B N 1
ATOM 1320 C CA . VAL B 1 5 ? 7.703 -25.422 -4.457 1 73.75 5 VAL B CA 1
ATOM 1321 C C . VAL B 1 5 ? 6.766 -24.25 -4.727 1 73.75 5 VAL B C 1
ATOM 1323 O O . VAL B 1 5 ? 6.094 -23.766 -3.814 1 73.75 5 VAL B O 1
ATOM 1326 N N . TYR B 1 6 ? 6.891 -23.781 -5.91 1 76.5 6 TYR B N 1
ATOM 1327 C CA . TYR B 1 6 ? 5.965 -22.75 -6.355 1 76.5 6 TYR B CA 1
ATOM 1328 C C . TYR B 1 6 ? 4.727 -23.359 -6.996 1 76.5 6 TYR B C 1
ATOM 1330 O O . TYR B 1 6 ? 4.809 -23.953 -8.078 1 76.5 6 TYR B O 1
ATOM 1338 N N . VAL B 1 7 ? 3.586 -23.375 -6.297 1 70.56 7 VAL B N 1
ATOM 1339 C CA . VAL B 1 7 ? 2.34 -23.938 -6.812 1 70.56 7 VAL B CA 1
ATOM 1340 C C . VAL B 1 7 ? 1.213 -22.922 -6.652 1 70.56 7 VAL B C 1
ATOM 1342 O O . VAL B 1 7 ? 0.649 -22.781 -5.562 1 70.56 7 VAL B O 1
ATOM 1345 N N . PRO B 1 8 ? 0.769 -22.109 -7.707 1 67.19 8 PRO B N 1
ATOM 1346 C CA . PRO B 1 8 ? -0.268 -21.078 -7.582 1 67.19 8 PRO B CA 1
ATOM 1347 C C . PRO B 1 8 ? -1.604 -21.641 -7.105 1 67.19 8 PRO B C 1
ATOM 1349 O O . PRO B 1 8 ? -2.332 -20.969 -6.367 1 67.19 8 PRO B O 1
ATOM 1352 N N . ARG B 1 9 ? -2.035 -22.938 -7.527 1 68.31 9 ARG B N 1
ATOM 1353 C CA . ARG B 1 9 ? -3.365 -23.453 -7.219 1 68.31 9 ARG B CA 1
ATOM 1354 C C . ARG B 1 9 ? -3.277 -24.766 -6.453 1 68.31 9 ARG B C 1
ATOM 1356 O O . ARG B 1 9 ? -3.475 -25.844 -7.023 1 68.31 9 ARG B O 1
ATOM 1363 N N . ILE B 1 10 ? -2.818 -24.672 -5.293 1 73.56 10 ILE B N 1
ATOM 1364 C CA . ILE B 1 10 ? -2.736 -25.938 -4.555 1 73.56 10 ILE B CA 1
ATOM 1365 C C . ILE B 1 10 ? -3.939 -26.062 -3.623 1 73.56 10 ILE B C 1
ATOM 1367 O O . ILE B 1 10 ? -4.363 -25.094 -3.006 1 73.56 10 ILE B O 1
ATOM 1371 N N . LYS B 1 11 ? -4.512 -27.234 -3.656 1 79.88 11 LYS B N 1
ATOM 1372 C CA . LYS B 1 11 ? -5.668 -27.5 -2.809 1 79.88 11 LYS B CA 1
ATOM 1373 C C . LYS B 1 11 ? -5.258 -27.641 -1.347 1 79.88 11 LYS B C 1
ATOM 1375 O O . LYS B 1 11 ? -4.207 -28.219 -1.049 1 79.88 11 LYS B O 1
ATOM 1380 N N . PRO B 1 12 ? -6.129 -27.141 -0.518 1 84.12 12 PRO B N 1
ATOM 1381 C CA . PRO B 1 12 ? -5.812 -27.234 0.91 1 84.12 12 PRO B CA 1
ATOM 1382 C C . PRO B 1 12 ? -5.539 -28.672 1.354 1 84.12 12 PRO B C 1
ATOM 1384 O O . PRO B 1 12 ? -4.668 -28.906 2.199 1 84.12 12 PRO B O 1
ATOM 1387 N N . GLU B 1 13 ? -6.242 -29.578 0.831 1 86.5 13 GLU B N 1
ATOM 1388 C CA . GLU B 1 13 ? -6.055 -30.984 1.203 1 86.5 13 GLU B CA 1
ATOM 1389 C C . GLU B 1 13 ? -4.656 -31.469 0.843 1 86.5 13 GLU B C 1
ATOM 1391 O O . GLU B 1 13 ? -4.051 -32.25 1.584 1 86.5 13 GLU B O 1
ATOM 1396 N N . THR B 1 14 ? -4.215 -31.062 -0.256 1 84.94 14 THR B N 1
ATOM 1397 C CA . THR B 1 14 ? -2.871 -31.438 -0.693 1 84.94 14 THR B CA 1
ATOM 1398 C C . THR B 1 14 ? -1.818 -30.828 0.236 1 84.94 14 THR B C 1
ATOM 1400 O O . THR B 1 14 ? -0.832 -31.484 0.571 1 84.94 14 THR B O 1
ATOM 1403 N N . ILE B 1 15 ? -2.104 -29.625 0.701 1 86.25 15 ILE B N 1
ATOM 1404 C CA . ILE B 1 15 ? -1.18 -28.969 1.608 1 86.25 15 ILE B CA 1
ATOM 1405 C C . ILE B 1 15 ? -1.08 -29.75 2.916 1 86.25 15 ILE B C 1
ATOM 1407 O O . ILE B 1 15 ? 0.017 -29.969 3.432 1 86.25 15 ILE B O 1
ATOM 1411 N N . ALA B 1 16 ? -2.201 -30.141 3.359 1 89 16 ALA B N 1
ATOM 1412 C CA . ALA B 1 16 ? -2.24 -30.891 4.609 1 89 16 ALA B CA 1
ATOM 1413 C C . ALA B 1 16 ? -1.491 -32.219 4.477 1 89 16 ALA B C 1
ATOM 1415 O O . ALA B 1 16 ? -0.736 -32.594 5.375 1 89 16 ALA B O 1
ATOM 1416 N N . ALA B 1 17 ? -1.727 -32.844 3.449 1 88.56 17 ALA B N 1
ATOM 1417 C CA . ALA B 1 17 ? -1.059 -34.125 3.199 1 88.56 17 ALA B CA 1
ATOM 1418 C C . ALA B 1 17 ? 0.454 -33.938 3.119 1 88.56 17 ALA B C 1
ATOM 1420 O O . ALA B 1 17 ? 1.21 -34.719 3.709 1 88.56 17 ALA B O 1
ATOM 1421 N N . LEU B 1 18 ? 0.857 -32.969 2.469 1 86.38 18 LEU B N 1
ATOM 1422 C CA . LEU B 1 18 ? 2.281 -32.719 2.312 1 86.38 18 LEU B CA 1
ATOM 1423 C C . LEU B 1 18 ? 2.906 -32.312 3.645 1 86.38 18 LEU B C 1
ATOM 1425 O O . LEU B 1 18 ? 4.055 -32.656 3.928 1 86.38 18 LEU B O 1
ATOM 1429 N N . SER B 1 19 ? 2.16 -31.516 4.418 1 88.5 19 SER B N 1
ATOM 1430 C CA . SER B 1 19 ? 2.629 -31.125 5.742 1 88.5 19 SER B CA 1
ATOM 1431 C C . SER B 1 19 ? 2.914 -32.344 6.613 1 88.5 19 SER B C 1
ATOM 1433 O O . SER B 1 19 ? 3.949 -32.406 7.281 1 88.5 19 SER B O 1
ATOM 1435 N N . GLY B 1 20 ? 1.973 -33.25 6.602 1 88.81 20 GLY B N 1
ATOM 1436 C CA . GLY B 1 20 ? 2.17 -34.5 7.336 1 88.81 20 GLY B CA 1
ATOM 1437 C C . GLY B 1 20 ? 3.396 -35.25 6.883 1 88.81 20 GLY B C 1
ATOM 1438 O O . GLY B 1 20 ? 4.152 -35.781 7.711 1 88.81 20 GLY B O 1
ATOM 1439 N N . PHE B 1 21 ? 3.572 -35.312 5.641 1 87.75 21 PHE B N 1
ATOM 1440 C CA . PHE B 1 21 ? 4.723 -36 5.07 1 87.75 21 PHE B CA 1
ATOM 1441 C C . PHE B 1 21 ? 6.023 -35.344 5.523 1 87.75 21 PHE B C 1
ATOM 1443 O O . PHE B 1 21 ? 6.961 -36.031 5.93 1 87.75 21 PHE B O 1
ATOM 1450 N N . CYS B 1 22 ? 6.078 -34.062 5.469 1 88.31 22 CYS B N 1
ATOM 1451 C CA . CYS B 1 22 ? 7.285 -33.344 5.836 1 88.31 22 CYS B CA 1
ATOM 1452 C C . CYS B 1 22 ? 7.602 -33.5 7.316 1 88.31 22 CYS B C 1
ATOM 1454 O O . CYS B 1 22 ? 8.766 -33.625 7.699 1 88.31 22 CYS B O 1
ATOM 1456 N N . GLU B 1 23 ? 6.562 -33.469 8.094 1 89.06 23 GLU B N 1
ATOM 1457 C CA . GLU B 1 23 ? 6.742 -33.656 9.531 1 89.06 23 GLU B CA 1
ATOM 1458 C C . GLU B 1 23 ? 7.367 -35.031 9.844 1 89.06 23 GLU B C 1
ATOM 1460 O O . GLU B 1 23 ? 8.305 -35.125 10.633 1 89.06 23 GLU B O 1
ATOM 1465 N N . LYS B 1 24 ? 6.922 -36 9.195 1 89.75 24 LYS B N 1
ATOM 1466 C CA . LYS B 1 24 ? 7.418 -37.344 9.414 1 89.75 24 LYS B CA 1
ATOM 1467 C C . LYS B 1 24 ? 8.852 -37.5 8.922 1 89.75 24 LYS B C 1
ATOM 1469 O O . LYS B 1 24 ? 9.656 -38.219 9.523 1 89.75 24 LYS B O 1
ATOM 1474 N N . ALA B 1 25 ? 9.102 -36.812 7.922 1 88.81 25 ALA B N 1
ATOM 1475 C CA . ALA B 1 25 ? 10.414 -36.906 7.301 1 88.81 25 ALA B CA 1
ATOM 1476 C C . ALA B 1 25 ? 11.367 -35.844 7.828 1 88.81 25 ALA B C 1
ATOM 1478 O O . ALA B 1 25 ? 12.539 -35.812 7.441 1 88.81 25 ALA B O 1
ATOM 1479 N N . SER B 1 26 ? 10.867 -35 8.727 1 86.56 26 SER B N 1
ATOM 1480 C CA . SER B 1 26 ? 11.648 -33.875 9.211 1 86.56 26 SER B CA 1
ATOM 1481 C C . SER B 1 26 ? 12.273 -33.094 8.055 1 86.56 26 SER B C 1
ATOM 1483 O O . SER B 1 26 ? 13.477 -32.812 8.055 1 86.56 26 SER B O 1
ATOM 1485 N N . MET B 1 27 ? 11.492 -32.875 7.102 1 85.69 27 MET B N 1
ATOM 1486 C CA . MET B 1 27 ? 11.93 -32.219 5.883 1 85.69 27 MET B CA 1
ATOM 1487 C C . MET B 1 27 ? 11.383 -30.781 5.824 1 85.69 27 MET B C 1
ATOM 1489 O O . MET B 1 27 ? 10.211 -30.547 6.129 1 85.69 27 MET B O 1
ATOM 1493 N N . GLY B 1 28 ? 12.266 -29.844 5.512 1 87.88 28 GLY B N 1
ATOM 1494 C CA . GLY B 1 28 ? 11.844 -28.469 5.297 1 87.88 28 GLY B CA 1
ATOM 1495 C C . GLY B 1 28 ? 11.336 -28.219 3.891 1 87.88 28 GLY B C 1
ATOM 1496 O O . GLY B 1 28 ? 11.961 -28.625 2.912 1 87.88 28 GLY B O 1
ATOM 1497 N N . CYS B 1 29 ? 10.148 -27.688 3.836 1 89.19 29 CYS B N 1
ATOM 1498 C CA . CYS B 1 29 ? 9.555 -27.391 2.533 1 89.19 29 CYS B CA 1
ATOM 1499 C C . CYS B 1 29 ? 8.789 -26.078 2.562 1 89.19 29 CYS B C 1
ATOM 1501 O O . CYS B 1 29 ? 8.086 -25.781 3.529 1 89.19 29 CYS B O 1
ATOM 1503 N N . LEU B 1 30 ? 9 -25.281 1.502 1 90.94 30 LEU B N 1
ATOM 1504 C CA . LEU B 1 30 ? 8.188 -24.094 1.308 1 90.94 30 LEU B CA 1
ATOM 1505 C C . LEU B 1 30 ? 7.285 -24.234 0.088 1 90.94 30 LEU B C 1
ATOM 1507 O O . LEU B 1 30 ? 7.766 -24.516 -1.015 1 90.94 30 LEU B O 1
ATOM 1511 N N . ILE B 1 31 ? 6.047 -24.141 0.345 1 88.44 31 ILE B N 1
ATOM 1512 C CA . ILE B 1 31 ? 5.078 -24.031 -0.736 1 88.44 31 ILE B CA 1
ATOM 1513 C C . ILE B 1 31 ? 4.586 -22.594 -0.837 1 88.44 31 ILE B C 1
ATOM 1515 O O . ILE B 1 31 ? 4.051 -22.047 0.129 1 88.44 31 ILE B O 1
ATOM 1519 N N . ALA B 1 32 ? 4.773 -21.984 -2.006 1 89.12 32 ALA B N 1
ATOM 1520 C CA . ALA B 1 32 ? 4.414 -20.578 -2.166 1 89.12 32 ALA B CA 1
ATOM 1521 C C . ALA B 1 32 ? 3.482 -20.391 -3.359 1 89.12 32 ALA B C 1
ATOM 1523 O O . ALA B 1 32 ? 3.85 -20.703 -4.496 1 89.12 32 ALA B O 1
ATOM 1524 N N . PRO B 1 33 ? 2.279 -19.938 -3.066 1 87.25 33 PRO B N 1
ATOM 1525 C CA . PRO B 1 33 ? 1.394 -19.625 -4.191 1 87.25 33 PRO B CA 1
ATOM 1526 C C . PRO B 1 33 ? 1.97 -18.547 -5.109 1 87.25 33 PRO B C 1
ATOM 1528 O O . PRO B 1 33 ? 1.552 -18.438 -6.266 1 87.25 33 PRO B O 1
ATOM 1531 N N . THR B 1 34 ? 2.852 -17.734 -4.539 1 90.31 34 THR B N 1
ATOM 1532 C CA . THR B 1 34 ? 3.547 -16.734 -5.336 1 90.31 34 THR B CA 1
ATOM 1533 C C . THR B 1 34 ? 4.965 -16.516 -4.812 1 90.31 34 THR B C 1
ATOM 1535 O O . THR B 1 34 ? 5.219 -16.656 -3.615 1 90.31 34 THR B O 1
ATOM 1538 N N . LEU B 1 35 ? 5.793 -16.203 -5.762 1 92.12 35 LEU B N 1
ATOM 1539 C CA . LEU B 1 35 ? 7.148 -15.805 -5.402 1 92.12 35 LEU B CA 1
ATOM 1540 C C . LEU B 1 35 ? 7.34 -14.297 -5.555 1 92.12 35 LEU B C 1
ATOM 1542 O O . LEU B 1 35 ? 8.414 -13.773 -5.254 1 92.12 35 LEU B O 1
ATOM 1546 N N . SER B 1 36 ? 6.277 -13.633 -5.969 1 93.75 36 SER B N 1
ATOM 1547 C CA . SER B 1 36 ? 6.34 -12.188 -6.168 1 93.75 36 SER B CA 1
ATOM 1548 C C . SER B 1 36 ? 6.203 -11.445 -4.844 1 93.75 36 SER B C 1
ATOM 1550 O O . SER B 1 36 ? 5.117 -11.398 -4.262 1 93.75 36 SER B O 1
ATOM 1552 N N . ILE B 1 37 ? 7.25 -10.82 -4.438 1 95.69 37 ILE B N 1
ATOM 1553 C CA . ILE B 1 37 ? 7.219 -10.016 -3.219 1 95.69 37 ILE B CA 1
ATOM 1554 C C . ILE B 1 37 ? 6.277 -8.828 -3.41 1 95.69 37 ILE B C 1
ATOM 1556 O O . ILE B 1 37 ? 5.531 -8.469 -2.496 1 95.69 37 ILE B O 1
ATOM 1560 N N . GLY B 1 38 ? 6.289 -8.219 -4.613 1 97.06 38 GLY B N 1
ATOM 1561 C CA . GLY B 1 38 ? 5.379 -7.129 -4.918 1 97.06 38 GLY B CA 1
ATOM 1562 C C . GLY B 1 38 ? 3.918 -7.508 -4.746 1 97.06 38 GLY B C 1
ATOM 1563 O O . GLY B 1 38 ? 3.127 -6.727 -4.211 1 97.06 38 GLY B O 1
ATOM 1564 N N . SER B 1 39 ? 3.635 -8.711 -5.203 1 95.56 39 SER B N 1
ATOM 1565 C CA . SER B 1 39 ? 2.264 -9.188 -5.043 1 95.56 39 SER B CA 1
ATOM 1566 C C . SER B 1 39 ? 1.9 -9.352 -3.572 1 95.56 39 SER B C 1
ATOM 1568 O O . SER B 1 39 ? 0.78 -9.031 -3.166 1 95.56 39 SER B O 1
ATOM 1570 N N . ILE B 1 40 ? 2.805 -9.844 -2.809 1 96.06 40 ILE B N 1
ATOM 1571 C CA . ILE B 1 40 ? 2.574 -10.039 -1.383 1 96.06 40 ILE B CA 1
ATOM 1572 C C . ILE B 1 40 ? 2.385 -8.688 -0.695 1 96.06 40 ILE B C 1
ATOM 1574 O O . ILE B 1 40 ? 1.478 -8.523 0.123 1 96.06 40 ILE B O 1
ATOM 1578 N N . LEU B 1 41 ? 3.207 -7.75 -1.059 1 97.62 41 LEU B N 1
ATOM 1579 C CA . LEU B 1 41 ? 3.105 -6.41 -0.487 1 97.62 41 LEU B CA 1
ATOM 1580 C C . LEU B 1 41 ? 1.762 -5.773 -0.828 1 97.62 41 LEU B C 1
ATOM 1582 O O . LEU B 1 41 ? 1.136 -5.141 0.024 1 97.62 41 LEU B O 1
ATOM 1586 N N . LEU B 1 42 ? 1.384 -5.93 -2.062 1 98 42 LEU B N 1
ATOM 1587 C CA . LEU B 1 42 ? 0.086 -5.418 -2.488 1 98 42 LEU B CA 1
ATOM 1588 C C . LEU B 1 42 ? -1.035 -6 -1.633 1 98 42 LEU B C 1
ATOM 1590 O O . LEU B 1 42 ? -1.893 -5.262 -1.143 1 98 42 LEU B O 1
ATOM 1594 N N . GLN B 1 43 ? -1.027 -7.258 -1.388 1 95.81 43 GLN B N 1
ATOM 1595 C CA . GLN B 1 43 ? -2.062 -7.926 -0.607 1 95.81 43 GLN B CA 1
ATOM 1596 C C . GLN B 1 43 ? -2.061 -7.441 0.84 1 95.81 43 GLN B C 1
ATOM 1598 O O . GLN B 1 43 ? -3.119 -7.176 1.413 1 95.81 43 GLN B O 1
ATOM 1603 N N . GLN B 1 44 ? -0.909 -7.309 1.411 1 96 44 GLN B N 1
ATOM 1604 C CA . GLN B 1 44 ? -0.791 -6.852 2.793 1 96 44 GLN B CA 1
ATOM 1605 C C . GLN B 1 44 ? -1.309 -5.426 2.949 1 96 44 GLN B C 1
ATOM 1607 O O . GLN B 1 44 ? -2.041 -5.129 3.895 1 96 44 GLN B O 1
ATOM 1612 N N . ALA B 1 45 ? -0.904 -4.641 2.041 1 97.69 45 ALA B N 1
ATOM 1613 C CA . ALA B 1 45 ? -1.372 -3.26 2.086 1 97.69 45 ALA B CA 1
ATOM 1614 C C . ALA B 1 45 ? -2.887 -3.186 1.912 1 97.69 45 ALA B C 1
ATOM 1616 O O . ALA B 1 45 ? -3.553 -2.371 2.553 1 97.69 45 ALA B O 1
ATOM 1617 N N . ALA B 1 46 ? -3.395 -4.023 1.036 1 97.31 46 ALA B N 1
ATOM 1618 C CA . ALA B 1 46 ? -4.836 -4.055 0.812 1 97.31 46 ALA B CA 1
ATOM 1619 C C . ALA B 1 46 ? -5.578 -4.488 2.072 1 97.31 46 ALA B C 1
ATOM 1621 O O . ALA B 1 46 ? -6.605 -3.902 2.43 1 97.31 46 ALA B O 1
ATOM 1622 N N . ILE B 1 47 ? -5.098 -5.465 2.711 1 95.44 47 ILE B N 1
ATOM 1623 C CA . ILE B 1 47 ? -5.707 -5.941 3.949 1 95.44 47 ILE B CA 1
ATOM 1624 C C . ILE B 1 47 ? -5.711 -4.816 4.984 1 95.44 47 ILE B C 1
ATOM 1626 O O . ILE B 1 47 ? -6.738 -4.547 5.609 1 95.44 47 ILE B O 1
ATOM 1630 N N . SER B 1 48 ? -4.598 -4.156 5.113 1 96.19 48 SER B N 1
ATOM 1631 C CA . SER B 1 48 ? -4.504 -3.051 6.062 1 96.19 48 SER B CA 1
ATOM 1632 C C . SER B 1 48 ? -5.527 -1.966 5.75 1 96.19 48 SER B C 1
ATOM 1634 O O . SER B 1 48 ? -6.176 -1.437 6.66 1 96.19 48 SER B O 1
ATOM 1636 N N . ALA B 1 49 ? -5.664 -1.642 4.527 1 97.12 49 ALA B N 1
ATOM 1637 C CA . ALA B 1 49 ? -6.586 -0.597 4.094 1 97.12 49 ALA B CA 1
ATOM 1638 C C . ALA B 1 49 ? -8.031 -1.014 4.328 1 97.12 49 ALA B C 1
ATOM 1640 O O . ALA B 1 49 ? -8.891 -0.175 4.625 1 9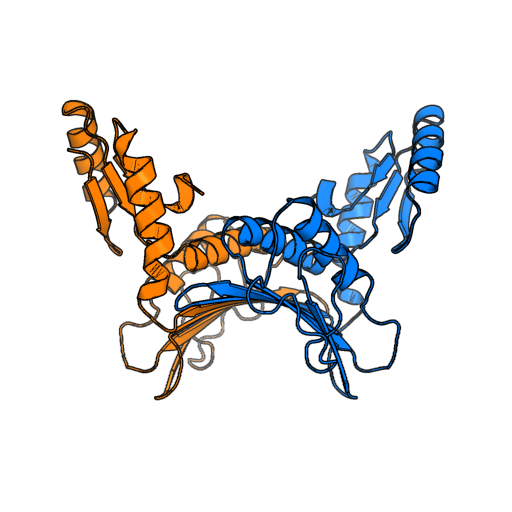7.12 49 ALA B O 1
ATOM 1641 N N . SER B 1 50 ? -8.312 -2.266 4.219 1 95.75 50 SER B N 1
ATOM 1642 C CA . SER B 1 50 ? -9.68 -2.787 4.27 1 95.75 50 SER B CA 1
ATOM 1643 C C . SER B 1 50 ? -10.32 -2.531 5.625 1 95.75 50 SER B C 1
ATOM 1645 O O . SER B 1 50 ? -11.547 -2.521 5.746 1 95.75 50 SER B O 1
ATOM 1647 N N . PHE B 1 51 ? -9.531 -2.252 6.617 1 94.44 51 PHE B N 1
ATOM 1648 C CA . PHE B 1 51 ? -10.062 -1.974 7.945 1 94.44 51 PHE B CA 1
ATOM 1649 C C . PHE B 1 51 ? -10.586 -0.545 8.031 1 94.44 51 PHE B C 1
ATOM 1651 O O . PHE B 1 51 ? -11.242 -0.175 9.008 1 94.44 51 PHE B O 1
ATOM 1658 N N . HIS B 1 52 ? -10.367 0.211 6.977 1 94.94 52 HIS B N 1
ATOM 1659 C CA . HIS B 1 52 ? -10.664 1.634 7.098 1 94.94 52 HIS B CA 1
ATOM 1660 C C . HIS B 1 52 ? -11.562 2.109 5.957 1 94.94 52 HIS B C 1
ATOM 1662 O O . HIS B 1 52 ? -12.023 3.252 5.965 1 94.94 52 HIS B O 1
ATOM 1668 N N . TYR B 1 53 ? -11.742 1.306 4.961 1 95.69 53 TYR B N 1
ATOM 1669 C CA . TYR B 1 53 ? -12.562 1.655 3.805 1 95.69 53 TYR B CA 1
ATOM 1670 C C . TYR B 1 53 ? -13.664 0.624 3.584 1 95.69 53 TYR B C 1
ATOM 1672 O O . TYR B 1 53 ? -13.461 -0.568 3.832 1 95.69 53 TYR B O 1
ATOM 1680 N N . ASN B 1 54 ? -14.766 1.129 3.049 1 94 54 ASN B N 1
ATOM 1681 C CA . ASN B 1 54 ? -15.891 0.232 2.781 1 94 54 ASN B CA 1
ATOM 1682 C C . ASN B 1 54 ? -16.156 0.109 1.285 1 94 54 ASN B C 1
ATOM 1684 O O . ASN B 1 54 ? -17.141 -0.524 0.878 1 94 54 ASN B O 1
ATOM 1688 N N . ASN B 1 55 ? -15.391 0.776 0.473 1 95.44 55 ASN B N 1
ATOM 1689 C CA . ASN B 1 55 ? -15.492 0.684 -0.98 1 95.44 55 ASN B CA 1
ATOM 1690 C C . ASN B 1 55 ? -14.172 0.237 -1.602 1 95.44 55 ASN B C 1
ATOM 1692 O O . ASN B 1 55 ? -13.117 0.799 -1.303 1 95.44 55 ASN B O 1
ATOM 1696 N N . VAL B 1 56 ? -14.297 -0.82 -2.396 1 96.31 56 VAL B N 1
ATOM 1697 C CA . VAL B 1 56 ? -13.078 -1.349 -2.994 1 96.31 56 VAL B CA 1
ATOM 1698 C C . VAL B 1 56 ? -13.391 -1.944 -4.363 1 96.31 56 VAL B C 1
ATOM 1700 O O . VAL B 1 56 ? -14.43 -2.576 -4.555 1 96.31 56 VAL B O 1
ATOM 1703 N N . GLU B 1 57 ? -12.523 -1.718 -5.352 1 96.75 57 GLU B N 1
ATOM 1704 C CA . GLU B 1 57 ? -12.547 -2.395 -6.645 1 96.75 57 GLU B CA 1
ATOM 1705 C C . GLU B 1 57 ? -11.141 -2.799 -7.078 1 96.75 57 GLU B C 1
ATOM 1707 O O . GLU B 1 57 ? -10.172 -2.09 -6.805 1 96.75 57 GLU B O 1
ATOM 1712 N N . ILE B 1 58 ? -11.07 -3.889 -7.68 1 97.06 58 ILE B N 1
ATOM 1713 C CA . ILE B 1 58 ? -9.805 -4.418 -8.18 1 97.06 58 ILE B CA 1
ATOM 1714 C C . ILE B 1 58 ? -9.766 -4.305 -9.703 1 97.06 58 ILE B C 1
ATOM 1716 O O . ILE B 1 58 ? -10.734 -4.641 -10.383 1 97.06 58 ILE B O 1
ATOM 1720 N N . VAL B 1 59 ? -8.695 -3.764 -10.273 1 96.81 59 VAL B N 1
ATOM 1721 C CA . VAL B 1 59 ? -8.477 -3.691 -11.711 1 96.81 59 VAL B CA 1
ATOM 1722 C C . VAL B 1 59 ? -7.211 -4.465 -12.078 1 96.81 59 VAL B C 1
ATOM 1724 O O . VAL B 1 59 ? -6.164 -4.289 -11.453 1 96.81 59 VAL B O 1
ATOM 1727 N N . GLU B 1 60 ? -7.297 -5.324 -13 1 96.5 60 GLU B N 1
ATOM 1728 C CA . GLU B 1 60 ? -6.129 -6.047 -13.5 1 96.5 60 GLU B CA 1
ATOM 1729 C C . GLU B 1 60 ? -6 -5.895 -15.016 1 96.5 60 GLU B C 1
ATOM 1731 O O . GLU B 1 60 ? -6.984 -5.613 -15.703 1 96.5 60 GLU B O 1
ATOM 1736 N N . SER B 1 61 ? -4.805 -6.027 -15.508 1 95.12 61 SER B N 1
ATOM 1737 C CA . SER B 1 61 ? -4.559 -5.914 -16.938 1 95.12 61 SER B CA 1
ATOM 1738 C C . SER B 1 61 ? -3.498 -6.906 -17.406 1 95.12 61 SER B C 1
ATOM 1740 O O . SER B 1 61 ? -2.621 -7.289 -16.625 1 95.12 61 SER B O 1
ATOM 1742 N N . LYS B 1 62 ? -3.557 -7.328 -18.562 1 93.25 62 LYS B N 1
ATOM 1743 C CA . LYS B 1 62 ? -2.586 -8.172 -19.25 1 93.25 62 LYS B CA 1
ATOM 1744 C C . LYS B 1 62 ? -2.559 -7.879 -20.75 1 93.25 62 LYS B C 1
ATOM 1746 O O . LYS B 1 62 ? -3.504 -7.297 -21.297 1 93.25 62 LYS B O 1
ATOM 1751 N N . ALA B 1 63 ? -1.457 -8.273 -21.438 1 90.94 63 ALA B N 1
ATOM 1752 C CA . ALA B 1 63 ? -1.332 -8.07 -22.891 1 90.94 63 ALA B CA 1
ATOM 1753 C C . ALA B 1 63 ? -2.127 -9.117 -23.656 1 90.94 63 ALA B C 1
ATOM 1755 O O . ALA B 1 63 ? -2.6 -8.859 -24.766 1 90.94 63 ALA B O 1
ATOM 1756 N N . ASN B 1 64 ? -2.236 -10.25 -23.125 1 88.56 64 ASN B N 1
ATOM 1757 C CA . ASN B 1 64 ? -2.869 -11.359 -23.828 1 88.56 64 ASN B CA 1
ATOM 1758 C C . ASN B 1 64 ? -4.027 -11.945 -23.031 1 88.56 64 ASN B C 1
ATOM 1760 O O . ASN B 1 64 ? -4.07 -11.82 -21.812 1 88.56 64 ASN B O 1
ATOM 1764 N N . THR B 1 65 ? -4.855 -12.602 -23.812 1 81.94 65 THR B N 1
ATOM 1765 C CA . THR B 1 65 ? -6.027 -13.211 -23.203 1 81.94 65 THR B CA 1
ATOM 1766 C C . THR B 1 65 ? -5.621 -14.359 -22.281 1 81.94 65 THR B C 1
ATOM 1768 O O . THR B 1 65 ? -4.57 -14.977 -22.469 1 81.94 65 THR B O 1
ATOM 1771 N N . GLY B 1 66 ? -6.383 -14.461 -21.188 1 84.19 66 GLY B N 1
ATOM 1772 C CA . GLY B 1 66 ? -6.176 -15.539 -20.219 1 84.19 66 GLY B CA 1
ATOM 1773 C C . GLY B 1 66 ? -7.359 -15.758 -19.297 1 84.19 66 GLY B C 1
ATOM 1774 O O . GLY B 1 66 ? -8.484 -15.375 -19.625 1 84.19 66 GLY B O 1
ATOM 1775 N N . ALA B 1 67 ? -7.086 -16.5 -18.266 1 85.69 67 ALA B N 1
ATOM 1776 C CA . ALA B 1 67 ? -8.117 -16.75 -17.266 1 85.69 67 ALA B CA 1
ATOM 1777 C C . ALA B 1 67 ? -8.375 -15.5 -16.422 1 85.69 67 ALA B C 1
ATOM 1779 O O . ALA B 1 67 ? -7.449 -14.93 -15.852 1 85.69 67 ALA B O 1
ATOM 1780 N N . PHE B 1 68 ? -9.672 -15.102 -16.531 1 89.12 68 PHE B N 1
ATOM 1781 C CA . PHE B 1 68 ? -10.078 -13.961 -15.719 1 89.12 68 PHE B CA 1
ATOM 1782 C C . PHE B 1 68 ? -11.25 -14.328 -14.82 1 89.12 68 PHE B C 1
ATOM 1784 O O . PHE B 1 68 ? -12.125 -15.109 -15.219 1 89.12 68 PHE B O 1
ATOM 1791 N N . PRO B 1 69 ? -11.352 -13.688 -13.617 1 92.56 69 PRO B N 1
ATOM 1792 C CA . PRO B 1 69 ? -10.281 -12.945 -12.953 1 92.56 69 PRO B CA 1
ATOM 1793 C C . PRO B 1 69 ? -9.062 -13.812 -12.641 1 92.56 69 PRO B C 1
ATOM 1795 O O . PRO B 1 69 ? -9.188 -15.031 -12.5 1 92.56 69 PRO B O 1
ATOM 1798 N N . SER B 1 70 ? -7.891 -13.188 -12.664 1 91.25 70 SER B N 1
ATOM 1799 C CA . SER B 1 70 ? -6.664 -13.914 -12.367 1 91.25 70 SER B CA 1
ATOM 1800 C C . SER B 1 70 ? -6.691 -14.508 -10.961 1 91.25 70 SER B C 1
ATOM 1802 O O . SER B 1 70 ? -7.512 -14.109 -10.133 1 91.25 70 SER B O 1
ATOM 1804 N N . GLN B 1 71 ? -5.797 -15.445 -10.742 1 86.81 71 GLN B N 1
ATOM 1805 C CA . GLN B 1 71 ? -5.664 -16.031 -9.422 1 86.81 71 GLN B CA 1
ATOM 1806 C C . GLN B 1 71 ? -5.266 -14.984 -8.383 1 86.81 71 GLN B C 1
ATOM 1808 O O . GLN B 1 71 ? -5.727 -15.023 -7.242 1 86.81 71 GLN B O 1
ATOM 1813 N N . ASP B 1 72 ? -4.43 -14.102 -8.797 1 90.12 72 ASP B N 1
ATOM 1814 C CA . ASP B 1 72 ? -3.979 -13.031 -7.906 1 90.12 72 ASP B CA 1
ATOM 1815 C C . ASP B 1 72 ? -5.152 -12.172 -7.438 1 90.12 72 ASP B C 1
ATOM 1817 O O . ASP B 1 72 ? -5.32 -11.945 -6.238 1 90.12 72 ASP B O 1
ATOM 1821 N N . SER B 1 73 ? -5.965 -11.766 -8.375 1 93.62 73 SER B N 1
ATOM 1822 C CA . SER B 1 73 ? -7.117 -10.938 -8.047 1 93.62 73 SER B CA 1
ATOM 1823 C C . SER B 1 73 ? -8.109 -11.688 -7.16 1 93.62 73 SER B C 1
ATOM 1825 O O . SER B 1 73 ? -8.664 -11.117 -6.215 1 93.62 73 SER B O 1
ATOM 1827 N N . VAL B 1 74 ? -8.266 -12.969 -7.426 1 92.5 74 VAL B N 1
ATOM 1828 C CA . VAL B 1 74 ? -9.164 -13.805 -6.637 1 92.5 74 VAL B CA 1
ATOM 1829 C C . VAL B 1 74 ? -8.633 -13.938 -5.211 1 92.5 74 VAL B C 1
ATOM 1831 O O . VAL B 1 74 ? -9.383 -13.828 -4.242 1 92.5 74 VAL B O 1
ATOM 1834 N N . GLN B 1 75 ? -7.363 -14.141 -5.098 1 90.62 75 GLN B N 1
ATOM 1835 C CA . GLN B 1 75 ? -6.746 -14.281 -3.781 1 90.62 75 GLN B CA 1
ATOM 1836 C C . GLN B 1 75 ? -6.898 -13 -2.963 1 90.62 75 GLN B C 1
ATOM 1838 O O . GLN B 1 75 ? -7.191 -13.055 -1.768 1 90.62 75 GLN B O 1
ATOM 1843 N N . ILE B 1 76 ? -6.668 -11.883 -3.586 1 94 76 ILE B N 1
ATOM 1844 C CA . ILE B 1 76 ? -6.82 -10.594 -2.906 1 94 76 ILE B CA 1
ATOM 1845 C C . ILE B 1 76 ? -8.258 -10.445 -2.406 1 94 76 ILE B C 1
ATOM 1847 O O . ILE B 1 76 ? -8.484 -10.133 -1.236 1 94 76 ILE B O 1
ATOM 1851 N N . ALA B 1 77 ? -9.164 -10.758 -3.299 1 94.06 77 ALA B N 1
ATOM 1852 C CA . ALA B 1 77 ? -10.578 -10.641 -2.953 1 94.06 77 ALA B CA 1
ATOM 1853 C C . ALA B 1 77 ? -10.938 -11.555 -1.789 1 94.06 77 ALA B C 1
ATOM 1855 O O . ALA B 1 77 ? -11.648 -11.148 -0.865 1 94.06 77 ALA B O 1
ATOM 1856 N N . ASN B 1 78 ? -10.445 -12.75 -1.839 1 91.75 78 ASN B N 1
ATOM 1857 C CA . ASN B 1 78 ? -10.719 -13.711 -0.775 1 91.75 78 ASN B CA 1
ATOM 1858 C C . ASN B 1 78 ? -10.156 -13.234 0.564 1 91.75 78 ASN B C 1
ATOM 1860 O O . ASN B 1 78 ? -10.812 -13.375 1.599 1 91.75 78 ASN B O 1
ATOM 1864 N N . ASN B 1 79 ? -8.977 -12.703 0.536 1 91.56 79 ASN B N 1
ATOM 1865 C CA . ASN B 1 79 ? -8.352 -12.203 1.755 1 91.56 79 ASN B CA 1
ATOM 1866 C C . ASN B 1 79 ? -9.172 -11.07 2.373 1 91.56 79 ASN B C 1
ATOM 1868 O O . ASN B 1 79 ? -9.305 -10.992 3.598 1 91.56 79 ASN B O 1
ATOM 1872 N N . LEU B 1 80 ? -9.719 -10.242 1.521 1 93.19 80 LEU B N 1
ATOM 1873 C CA . LEU B 1 80 ? -10.523 -9.125 1.998 1 93.19 80 LEU B CA 1
ATOM 1874 C C . LEU B 1 80 ? -11.875 -9.609 2.512 1 93.19 80 LEU B C 1
ATOM 1876 O O . LEU B 1 80 ? -12.367 -9.125 3.535 1 93.19 80 LEU B O 1
ATOM 1880 N N . SER B 1 81 ? -12.461 -10.586 1.847 1 89.69 81 SER B N 1
ATOM 1881 C CA . SER B 1 81 ? -13.766 -11.133 2.195 1 89.69 81 SER B CA 1
ATOM 1882 C C . SER B 1 81 ? -13.734 -11.82 3.557 1 89.69 81 SER B C 1
ATOM 1884 O O . SER B 1 81 ? -14.719 -11.805 4.289 1 89.69 81 SER B O 1
ATOM 1886 N N . ASN B 1 82 ? -12.68 -12.359 3.904 1 86.88 82 ASN B N 1
ATOM 1887 C CA . ASN B 1 82 ? -12.531 -13.133 5.133 1 86.88 82 ASN B CA 1
ATOM 1888 C C . ASN B 1 82 ? -12.57 -12.234 6.367 1 86.88 82 ASN B C 1
ATOM 1890 O O . ASN B 1 82 ? -12.617 -12.719 7.496 1 86.88 82 ASN B O 1
ATOM 1894 N N . LEU B 1 83 ? -12.711 -11.008 6.152 1 87.31 83 LEU B N 1
ATOM 1895 C CA . LEU B 1 83 ? -12.727 -10.07 7.27 1 87.31 83 LEU B CA 1
ATOM 1896 C C . LEU B 1 83 ? -14.156 -9.766 7.707 1 87.31 83 LEU B C 1
ATOM 1898 O O . LEU B 1 83 ? -14.367 -9.102 8.719 1 87.31 83 LEU B O 1
ATOM 1902 N N . GLY B 1 84 ? -15.125 -10.273 6.996 1 85.69 84 GLY B N 1
ATOM 1903 C CA . GLY B 1 84 ? -16.516 -10.203 7.383 1 85.69 84 GLY B CA 1
ATOM 1904 C C . GLY B 1 84 ? -17.156 -8.867 7.055 1 85.69 84 GLY B C 1
ATOM 1905 O O . GLY B 1 84 ? -18.25 -8.555 7.551 1 85.69 84 GLY B O 1
ATOM 1906 N N . GLN B 1 85 ? -16.547 -8.125 6.348 1 88.81 85 GLN B N 1
ATOM 1907 C CA . GLN B 1 85 ? -17.047 -6.809 5.98 1 88.81 85 GLN B CA 1
ATOM 1908 C C . GLN B 1 85 ? -17.703 -6.836 4.605 1 88.81 85 GLN B C 1
ATOM 1910 O O . GLN B 1 85 ? -17.266 -7.566 3.715 1 88.81 85 GLN B O 1
ATOM 1915 N N . LEU B 1 86 ? -18.797 -6.023 4.477 1 91.81 86 LEU B N 1
ATOM 1916 C CA . LEU B 1 86 ? -19.422 -5.824 3.174 1 91.81 86 LEU B CA 1
ATOM 1917 C C . LEU B 1 86 ? -18.875 -4.566 2.5 1 91.81 86 LEU B C 1
ATOM 1919 O O . LEU B 1 86 ? -18.734 -3.525 3.145 1 91.81 86 LEU B O 1
ATOM 1923 N N . TYR B 1 87 ? -18.594 -4.754 1.27 1 94.5 87 TYR B N 1
ATOM 1924 C CA . TYR B 1 87 ? -18.047 -3.641 0.496 1 94.5 87 TYR B CA 1
ATOM 1925 C C . TYR B 1 87 ? -19.062 -3.164 -0.547 1 94.5 87 TYR B C 1
ATOM 1927 O O . TYR B 1 87 ? -19.969 -3.906 -0.926 1 94.5 87 TYR B O 1
ATOM 1935 N N . ASN B 1 88 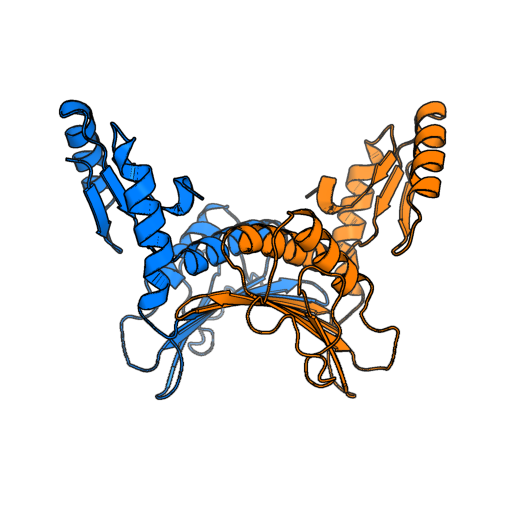? -18.844 -1.859 -1.068 1 94 88 ASN B N 1
ATOM 1936 C CA . ASN B 1 88 ? -19.625 -1.291 -2.166 1 94 88 ASN B CA 1
ATOM 1937 C C . ASN B 1 88 ? -21.125 -1.465 -1.941 1 94 88 ASN B C 1
ATOM 1939 O O . ASN B 1 88 ? -21.844 -1.874 -2.852 1 94 88 ASN B O 1
ATOM 1943 N N . ARG B 1 89 ? -21.641 -1.169 -0.817 1 91.81 89 ARG B N 1
ATOM 1944 C CA . ARG B 1 89 ? -23.016 -1.459 -0.402 1 91.81 89 ARG B CA 1
ATOM 1945 C C . ARG B 1 89 ? -24.016 -0.755 -1.305 1 91.81 89 ARG B C 1
ATOM 1947 O O . ARG B 1 89 ? -25.078 -1.31 -1.615 1 91.81 89 ARG B O 1
ATOM 1954 N N . GLU B 1 90 ? -23.719 0.404 -1.734 1 89.62 90 GLU B N 1
ATOM 1955 C CA . GLU B 1 90 ? -24.656 1.193 -2.525 1 89.62 90 GLU B CA 1
ATOM 1956 C C . GLU B 1 90 ? -24.828 0.605 -3.924 1 89.62 90 GLU B C 1
ATOM 1958 O O . GLU B 1 90 ? -25.781 0.935 -4.625 1 89.62 90 GLU B O 1
ATOM 1963 N N . ASP B 1 91 ? -24 -0.254 -4.297 1 86.12 91 ASP B N 1
ATOM 1964 C CA . ASP B 1 91 ? -24 -0.801 -5.648 1 86.12 91 ASP B CA 1
ATOM 1965 C C . ASP B 1 91 ? -24.062 -2.326 -5.625 1 86.12 91 ASP B C 1
ATOM 1967 O O . ASP B 1 91 ? -23.703 -2.984 -6.602 1 86.12 91 ASP B O 1
ATOM 1971 N N . LEU B 1 92 ? -24.469 -2.891 -4.57 1 85.5 92 LEU B N 1
ATOM 1972 C CA . LEU B 1 92 ? -24.391 -4.332 -4.367 1 85.5 92 LEU B CA 1
ATOM 1973 C C . LEU B 1 92 ? -25.375 -5.062 -5.266 1 85.5 92 LEU B C 1
ATOM 1975 O O . LEU B 1 92 ? -25.094 -6.145 -5.773 1 85.5 92 LEU B O 1
ATOM 1979 N N . GLU B 1 93 ? -26.469 -4.391 -5.551 1 82.62 93 GLU B N 1
ATOM 1980 C CA . GLU B 1 93 ? -27.562 -5.078 -6.238 1 82.62 93 GLU B CA 1
ATOM 1981 C C . GLU B 1 93 ? -27.453 -4.902 -7.75 1 82.62 93 GLU B C 1
ATOM 1983 O O . GLU B 1 93 ? -28.172 -5.547 -8.508 1 82.62 93 GLU B O 1
ATOM 1988 N N . THR B 1 94 ? -26.547 -4.148 -8.156 1 82.75 94 THR B N 1
ATOM 1989 C CA . THR B 1 94 ? -26.438 -3.893 -9.586 1 82.75 94 THR B CA 1
ATOM 1990 C C . THR B 1 94 ? -25.797 -5.082 -10.297 1 82.75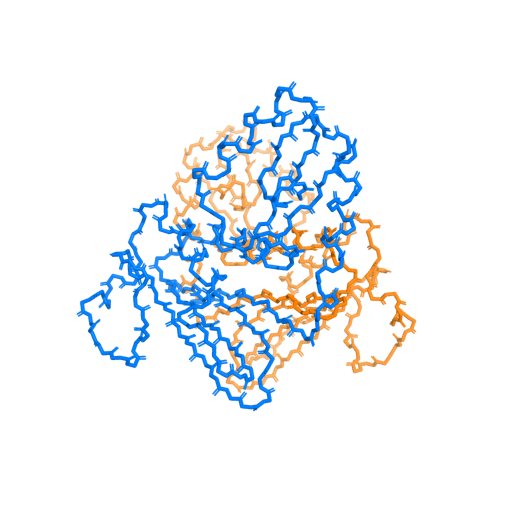 94 THR B C 1
ATOM 1992 O O . THR B 1 94 ? -24.797 -5.625 -9.828 1 82.75 94 THR B O 1
ATOM 1995 N N . ASN B 1 95 ? -26.375 -5.52 -11.422 1 83 95 ASN B N 1
ATOM 1996 C CA . ASN B 1 95 ? -25.859 -6.629 -12.211 1 83 95 ASN B CA 1
ATOM 1997 C C . ASN B 1 95 ? -25.422 -6.168 -13.602 1 83 95 ASN B C 1
ATOM 1999 O O . ASN B 1 95 ? -25.375 -6.961 -14.539 1 83 95 ASN B O 1
ATOM 2003 N N . ASP B 1 96 ? -25.125 -5.035 -13.781 1 86.56 96 ASP B N 1
ATOM 2004 C CA . ASP B 1 96 ? -24.609 -4.516 -15.047 1 86.56 96 ASP B CA 1
ATOM 2005 C C . ASP B 1 96 ? -23.203 -5.055 -15.336 1 86.56 96 ASP B C 1
ATOM 2007 O O . ASP B 1 96 ? -22.297 -4.914 -14.516 1 86.56 96 ASP B O 1
ATOM 2011 N N . PRO B 1 97 ? -23 -5.645 -16.469 1 85.88 97 PRO B N 1
ATOM 2012 C CA . PRO B 1 97 ? -21.703 -6.238 -16.781 1 85.88 97 PRO B CA 1
ATOM 2013 C C . PRO B 1 97 ? -20.562 -5.219 -16.75 1 85.88 97 PRO B C 1
ATOM 2015 O O . PRO B 1 97 ? -19.422 -5.574 -16.484 1 85.88 97 PRO B O 1
ATOM 2018 N N . ALA B 1 98 ? -20.922 -4.035 -17.031 1 87.94 98 ALA B N 1
ATOM 2019 C CA . ALA B 1 98 ? -19.906 -2.986 -17.047 1 87.94 98 ALA B CA 1
ATOM 2020 C C . ALA B 1 98 ? -19.344 -2.75 -15.641 1 87.94 98 ALA B C 1
ATOM 2022 O O . ALA B 1 98 ? -18.297 -2.121 -15.484 1 87.94 98 ALA B O 1
ATOM 2023 N N . ARG B 1 99 ? -20 -3.324 -14.672 1 90.38 99 ARG B N 1
ATOM 2024 C CA . ARG B 1 99 ? -19.562 -3.137 -13.297 1 90.38 99 ARG B CA 1
ATOM 2025 C C . ARG B 1 99 ? -18.594 -4.23 -12.883 1 90.38 99 ARG B C 1
ATOM 2027 O O . ARG B 1 99 ? -18.234 -4.34 -11.703 1 90.38 99 ARG B O 1
ATOM 2034 N N . GLY B 1 100 ? -18.188 -4.973 -13.719 1 91.38 100 GLY B N 1
ATOM 2035 C CA . GLY B 1 100 ? -17.219 -6.012 -13.422 1 91.38 100 GLY B CA 1
ATOM 2036 C C . GLY B 1 100 ? -17.844 -7.242 -12.781 1 91.38 100 GLY B C 1
ATOM 2037 O O . GLY B 1 100 ? -19.062 -7.336 -12.664 1 91.38 100 GLY B O 1
ATOM 2038 N N . GLN B 1 101 ? -16.969 -8.148 -12.477 1 91.69 101 GLN B N 1
ATOM 2039 C CA . GLN B 1 101 ? -17.422 -9.391 -11.867 1 91.69 101 GLN B CA 1
ATOM 2040 C C . GLN B 1 101 ? -17.391 -9.305 -10.344 1 91.69 101 GLN B C 1
ATOM 2042 O O . GLN B 1 101 ? -16.391 -8.891 -9.758 1 91.69 101 GLN B O 1
ATOM 2047 N N . ARG B 1 102 ? -18.406 -9.688 -9.75 1 91.81 102 ARG B N 1
ATOM 2048 C CA . ARG B 1 102 ? -18.438 -9.797 -8.297 1 91.81 102 ARG B CA 1
ATOM 2049 C C . ARG B 1 102 ? -17.812 -11.102 -7.828 1 91.81 102 ARG B C 1
ATOM 2051 O O . ARG B 1 102 ? -18.188 -12.18 -8.297 1 91.81 102 ARG B O 1
ATOM 2058 N N . LEU B 1 103 ? -16.781 -11 -6.91 1 87.94 103 LEU B N 1
ATOM 2059 C CA . LEU B 1 103 ? -16.094 -12.18 -6.406 1 87.94 103 LEU B CA 1
ATOM 2060 C C . LEU B 1 103 ? -16.672 -12.625 -5.07 1 87.94 103 LEU B C 1
ATOM 2062 O O . LEU B 1 103 ? -16.375 -12.039 -4.031 1 87.94 103 LEU B O 1
ATOM 2066 N N . GLY B 1 104 ? -17.828 -13 -4.953 1 85 104 GLY B N 1
ATOM 2067 C CA . GLY B 1 104 ? -18.516 -13.438 -3.748 1 85 104 GLY B CA 1
ATOM 2068 C C . GLY B 1 104 ? -19.734 -12.609 -3.426 1 85 104 GLY B C 1
ATOM 2069 O O . GLY B 1 104 ? -20.25 -11.891 -4.289 1 85 104 GLY B O 1
ATOM 2070 N N . GLU B 1 105 ? -20.047 -12.664 -2.148 1 86.88 105 GLU B N 1
ATOM 2071 C CA . GLU B 1 105 ? -21.281 -11.977 -1.747 1 86.88 105 GLU B CA 1
ATOM 2072 C C . GLU B 1 105 ? -20.953 -10.695 -0.985 1 86.88 105 GLU B C 1
ATOM 2074 O O . GLU B 1 105 ? -21.859 -9.938 -0.622 1 86.88 105 GLU B O 1
ATOM 2079 N N . ASP B 1 106 ? -19.688 -10.359 -0.904 1 90.75 106 ASP B N 1
ATOM 2080 C CA . ASP B 1 106 ? -19.312 -9.25 -0.032 1 90.75 106 ASP B CA 1
ATOM 2081 C C . ASP B 1 106 ? -19.203 -7.945 -0.818 1 90.75 106 ASP B C 1
ATOM 2083 O O . ASP B 1 106 ? -18.859 -6.898 -0.253 1 90.75 106 ASP B O 1
ATOM 2087 N N . GLY B 1 107 ? -19.344 -8.047 -2.127 1 91.38 107 GLY B N 1
ATOM 2088 C CA . GLY B 1 107 ? -19.469 -6.828 -2.906 1 91.38 107 GLY B CA 1
ATOM 2089 C C . GLY B 1 107 ? -18.172 -6.418 -3.58 1 91.38 107 GLY B C 1
ATOM 2090 O O . GLY B 1 107 ? -18.094 -5.352 -4.199 1 91.38 107 GLY B O 1
ATOM 2091 N N . ILE B 1 108 ? -17.156 -7.246 -3.477 1 93.81 108 ILE B N 1
ATOM 2092 C CA . ILE B 1 108 ? -15.883 -6.93 -4.125 1 93.81 108 ILE B CA 1
ATOM 2093 C C . ILE B 1 108 ? -15.992 -7.203 -5.621 1 93.81 108 ILE B C 1
ATOM 2095 O O . ILE B 1 108 ? -16.469 -8.258 -6.035 1 93.81 108 ILE B O 1
ATOM 2099 N N . ARG B 1 109 ? -15.539 -6.238 -6.453 1 93.88 109 ARG B N 1
ATOM 2100 C CA . ARG B 1 109 ? -15.633 -6.371 -7.906 1 93.88 109 ARG B CA 1
ATOM 2101 C C . ARG B 1 109 ? -14.25 -6.316 -8.547 1 93.88 109 ARG B C 1
ATOM 2103 O O . ARG B 1 109 ? -13.367 -5.598 -8.07 1 93.88 109 ARG B O 1
ATOM 2110 N N . VAL B 1 110 ? -14.172 -7.039 -9.633 1 95.5 110 VAL B N 1
ATOM 2111 C CA . VAL B 1 110 ? -12.906 -7.098 -10.359 1 95.5 110 VAL B CA 1
ATOM 2112 C C . VAL B 1 110 ? -13.133 -6.73 -11.828 1 95.5 110 VAL B C 1
ATOM 2114 O O . VAL B 1 110 ? -14.109 -7.176 -12.438 1 95.5 110 VAL B O 1
ATOM 2117 N N . HIS B 1 111 ? -12.352 -5.848 -12.359 1 95.12 111 HIS B N 1
ATOM 2118 C CA . HIS B 1 111 ? -12.305 -5.461 -13.766 1 95.12 111 HIS B CA 1
ATOM 2119 C C . HIS B 1 111 ? -11.023 -5.965 -14.438 1 95.12 111 HIS B C 1
ATOM 2121 O O . HIS B 1 111 ? -9.922 -5.664 -13.977 1 95.12 111 HIS B O 1
ATOM 2127 N N . SER B 1 112 ? -11.18 -6.695 -15.523 1 94.62 112 SER B N 1
ATOM 2128 C CA . SER B 1 112 ? -10.031 -7.262 -16.219 1 94.62 112 SER B CA 1
ATOM 2129 C C . SER B 1 112 ? -9.852 -6.641 -17.609 1 94.62 112 SER B C 1
ATOM 2131 O O . SER B 1 112 ? -10.734 -6.766 -18.453 1 94.62 112 SER B O 1
ATOM 2133 N N . LEU B 1 113 ? -8.805 -5.996 -17.797 1 92.06 113 LEU B N 1
ATOM 2134 C CA . LEU B 1 113 ? -8.477 -5.383 -19.078 1 92.06 113 LEU B CA 1
ATOM 2135 C C . LEU B 1 113 ? -7.5 -6.254 -19.859 1 92.06 113 LEU B C 1
ATOM 2137 O O . LEU B 1 113 ? -6.52 -6.75 -19.297 1 92.06 113 LEU B O 1
ATOM 2141 N N . VAL B 1 114 ? -7.754 -6.457 -21.188 1 92.62 114 VAL B N 1
ATOM 2142 C CA . VAL B 1 114 ? -6.855 -7.164 -22.094 1 92.62 114 VAL B CA 1
ATOM 2143 C C . VAL B 1 114 ? -6.609 -6.312 -23.344 1 92.62 114 VAL B C 1
ATOM 2145 O O . VAL B 1 114 ? -7.5 -6.148 -24.172 1 92.62 114 VAL B O 1
ATOM 2148 N N . LEU B 1 115 ? -5.52 -5.742 -23.531 1 87.88 115 LEU B N 1
ATOM 2149 C CA . LEU B 1 115 ? -5.102 -4.953 -24.672 1 87.88 115 LEU B CA 1
ATOM 2150 C C . LEU B 1 115 ? -3.627 -5.195 -24.984 1 87.88 115 LEU B C 1
ATOM 2152 O O . LEU B 1 115 ? -2.785 -5.168 -24.094 1 87.88 115 LEU B O 1
ATOM 2156 N N . PRO B 1 116 ? -3.42 -5.461 -26.281 1 88.19 116 PRO B N 1
ATOM 2157 C CA . PRO B 1 116 ? -2.002 -5.562 -26.625 1 88.19 116 PRO B CA 1
ATOM 2158 C C . PRO B 1 116 ? -1.189 -4.355 -26.172 1 88.19 116 PRO B C 1
ATOM 2160 O O . PRO B 1 116 ? -1.648 -3.217 -26.297 1 88.19 116 PRO B O 1
ATOM 2163 N N . GLY B 1 117 ? -0.08 -4.562 -25.547 1 89.56 117 GLY B N 1
ATOM 2164 C CA . GLY B 1 117 ? 0.778 -3.477 -25.094 1 89.56 117 GLY B CA 1
ATOM 2165 C C . GLY B 1 117 ? 0.657 -3.193 -23.609 1 89.56 117 GLY B C 1
ATOM 2166 O O . GLY B 1 117 ? 1.507 -2.514 -23.031 1 89.56 117 GLY B O 1
ATOM 2167 N N . LEU B 1 118 ? -0.373 -3.762 -22.984 1 87.75 118 LEU B N 1
ATOM 2168 C CA . LEU B 1 118 ? -0.518 -3.576 -21.547 1 87.75 118 LEU B CA 1
ATOM 2169 C C . LEU B 1 118 ? 0.466 -4.457 -20.781 1 87.75 118 LEU B C 1
ATOM 2171 O O . LEU B 1 118 ? 0.701 -5.605 -21.156 1 87.75 118 LEU B O 1
ATOM 2175 N N . VAL B 1 119 ? 1.025 -3.854 -19.719 1 91.5 119 VAL B N 1
ATOM 2176 C CA . VAL B 1 119 ? 1.812 -4.652 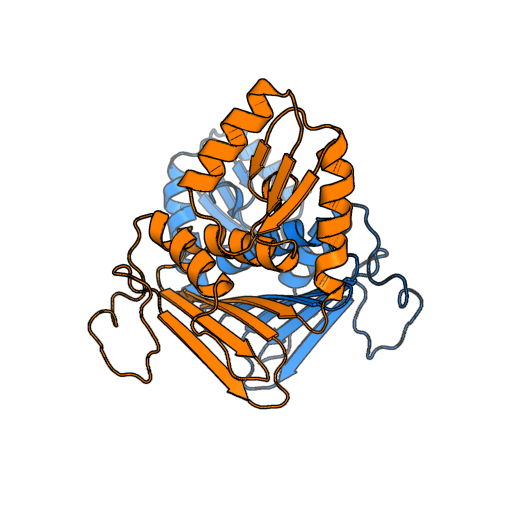-18.781 1 91.5 119 VAL B CA 1
ATOM 2177 C C . VAL B 1 119 ? 0.882 -5.453 -17.875 1 91.5 119 VAL B C 1
ATOM 2179 O O . VAL B 1 119 ? -0.273 -5.074 -17.672 1 91.5 119 VAL B O 1
ATOM 2182 N N . SER B 1 120 ? 1.399 -6.617 -17.438 1 93.88 120 SER B N 1
ATOM 2183 C CA . SER B 1 120 ? 0.661 -7.324 -16.406 1 93.88 120 SER B CA 1
ATOM 2184 C C . SER B 1 120 ? 0.587 -6.504 -15.117 1 93.88 120 SER B C 1
ATOM 2186 O O . SER B 1 120 ? 1.617 -6.168 -14.531 1 93.88 120 SER B O 1
ATOM 2188 N N . SER B 1 121 ? -0.636 -6.152 -14.742 1 96.69 121 SER B N 1
ATOM 2189 C CA . SER B 1 121 ? -0.806 -5.254 -13.609 1 96.69 121 SER B CA 1
ATOM 2190 C C . SER B 1 121 ? -1.994 -5.664 -12.742 1 96.69 121 SER B C 1
ATOM 2192 O O . SER B 1 121 ? -2.963 -6.238 -13.25 1 96.69 121 SER B O 1
ATOM 2194 N N . THR B 1 122 ? -1.854 -5.469 -11.469 1 97.31 122 THR B N 1
ATOM 2195 C CA . THR B 1 122 ? -2.943 -5.57 -10.5 1 97.31 122 THR B CA 1
ATOM 2196 C C . THR B 1 122 ? -3.006 -4.328 -9.625 1 97.31 122 THR B C 1
ATOM 2198 O O . THR B 1 122 ? -1.996 -3.912 -9.055 1 97.31 122 THR B O 1
ATOM 2201 N N . SER B 1 123 ? -4.199 -3.707 -9.57 1 98.12 123 SER B N 1
ATOM 2202 C CA . SER B 1 123 ? -4.395 -2.539 -8.719 1 98.12 123 SER B CA 1
ATOM 2203 C C . SER B 1 123 ? -5.648 -2.688 -7.855 1 98.12 123 SER B C 1
ATOM 2205 O O . SER B 1 123 ? -6.66 -3.225 -8.312 1 98.12 123 SER B O 1
ATOM 2207 N N . VAL B 1 124 ? -5.527 -2.266 -6.625 1 98.12 124 VAL B N 1
ATOM 2208 C CA . VAL B 1 124 ? -6.648 -2.215 -5.699 1 98.12 124 VAL B CA 1
ATOM 2209 C C . VAL B 1 124 ? -6.98 -0.761 -5.367 1 98.12 124 VAL B C 1
ATOM 2211 O O . VAL B 1 124 ? -6.105 0.005 -4.961 1 98.12 124 VAL B O 1
ATOM 2214 N N . HIS B 1 125 ? -8.242 -0.387 -5.574 1 98.06 125 HIS B N 1
ATOM 2215 C CA . HIS B 1 125 ? -8.695 0.978 -5.328 1 98.06 125 HIS B CA 1
ATOM 2216 C C . HIS B 1 125 ? -9.703 1.026 -4.18 1 98.06 125 HIS B C 1
ATOM 2218 O O . HIS B 1 125 ? -10.781 0.427 -4.266 1 98.06 125 HIS B O 1
ATOM 2224 N N . PHE B 1 126 ? -9.312 1.703 -3.139 1 97.75 126 PHE B N 1
ATOM 2225 C CA . PHE B 1 126 ? -10.211 2.016 -2.027 1 97.75 126 PHE B CA 1
ATOM 2226 C C . PHE B 1 126 ? -10.688 3.461 -2.105 1 97.75 126 PHE B C 1
ATOM 2228 O O . PHE B 1 126 ? -9.961 4.332 -2.604 1 97.75 126 PHE B O 1
ATOM 2235 N N . SER B 1 127 ? -11.906 3.635 -1.639 1 95.69 127 SER B N 1
ATOM 2236 C CA . SER B 1 127 ? -12.375 5.016 -1.623 1 95.69 127 SER B CA 1
ATOM 2237 C C . SER B 1 127 ? -13.18 5.312 -0.361 1 95.69 127 SER B C 1
ATOM 2239 O O . SER B 1 127 ? -13.781 4.406 0.225 1 95.69 127 SER B O 1
ATOM 2241 N N . GLY B 1 128 ? -13.055 6.496 0.121 1 93.5 128 GLY B N 1
ATOM 2242 C CA . GLY B 1 128 ? -13.828 7.082 1.202 1 93.5 128 GLY B CA 1
ATOM 2243 C C . GLY B 1 128 ? -14.195 8.531 0.953 1 93.5 128 GLY B C 1
ATOM 2244 O O . GLY B 1 128 ? -13.961 9.062 -0.135 1 93.5 128 GLY B O 1
ATOM 2245 N N . PRO B 1 129 ? -14.891 9.094 1.899 1 92.44 129 PRO B N 1
ATOM 2246 C CA . PRO B 1 129 ? -15.25 10.5 1.696 1 92.44 129 PRO B CA 1
ATOM 2247 C C . PRO B 1 129 ? -14.047 11.367 1.334 1 92.44 129 PRO B C 1
ATOM 2249 O O . PRO B 1 129 ? -13.125 11.523 2.141 1 92.44 129 PRO B O 1
ATOM 2252 N N . GLY B 1 130 ? -14.07 11.938 0.06 1 94.69 130 GLY B N 1
ATOM 2253 C CA . GLY B 1 130 ? -13.062 12.906 -0.351 1 94.69 130 GLY B CA 1
ATOM 2254 C C . GLY B 1 130 ? -11.711 12.281 -0.628 1 94.69 130 GLY B C 1
ATOM 2255 O O . GLY B 1 130 ? -10.688 12.969 -0.582 1 94.69 130 GLY B O 1
ATOM 2256 N N . GLU B 1 131 ? -11.68 10.977 -0.855 1 96.25 131 GLU B N 1
ATOM 2257 C CA . GLU B 1 131 ? -10.344 10.422 -1.033 1 96.25 131 GLU B CA 1
ATOM 2258 C C . GLU B 1 131 ? -10.391 9.094 -1.788 1 96.25 131 GLU B C 1
ATOM 2260 O O . GLU B 1 131 ? -11.438 8.438 -1.831 1 96.25 131 GLU B O 1
ATOM 2265 N N . LEU B 1 132 ? -9.312 8.812 -2.439 1 96.12 132 LEU B N 1
ATOM 2266 C CA . LEU B 1 132 ? -9.008 7.535 -3.076 1 96.12 132 LEU B CA 1
ATOM 2267 C C . LEU B 1 132 ? -7.641 7.023 -2.641 1 96.12 132 LEU B C 1
ATOM 2269 O O . LEU B 1 132 ? -6.68 7.793 -2.564 1 96.12 132 LEU B O 1
ATOM 2273 N N . TYR B 1 133 ? -7.598 5.781 -2.162 1 98.06 133 TYR B N 1
ATOM 2274 C CA . TYR B 1 133 ? -6.363 5.074 -1.838 1 9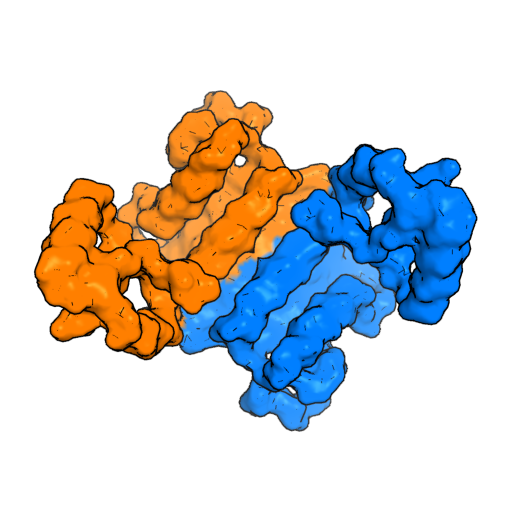8.06 133 TYR B CA 1
ATOM 2275 C C . TYR B 1 133 ? -6.137 3.904 -2.787 1 98.06 133 TYR B C 1
ATOM 2277 O O . TYR B 1 133 ? -6.984 3.016 -2.9 1 98.06 133 TYR B O 1
ATOM 2285 N N . SER B 1 134 ? -4.957 3.893 -3.525 1 98.5 134 SER B N 1
ATOM 2286 C CA . SER B 1 134 ? -4.707 2.877 -4.543 1 98.5 134 SER B CA 1
ATOM 2287 C C . SER B 1 134 ? -3.344 2.221 -4.348 1 98.5 134 SER B C 1
ATOM 2289 O O . SER B 1 134 ? -2.363 2.896 -4.035 1 98.5 134 SER B O 1
ATOM 2291 N N . ILE B 1 135 ? -3.332 0.935 -4.508 1 98.5 135 ILE B N 1
ATOM 2292 C CA . ILE B 1 135 ? -2.109 0.137 -4.523 1 98.5 135 ILE B CA 1
ATOM 2293 C C . ILE B 1 135 ? -2 -0.613 -5.848 1 98.5 135 ILE B C 1
ATOM 2295 O O . ILE B 1 135 ? -2.973 -1.216 -6.309 1 98.5 135 ILE B O 1
ATOM 2299 N N . LYS B 1 136 ? -0.813 -0.515 -6.469 1 98.31 136 LYS B N 1
ATOM 2300 C CA . LYS B 1 136 ? -0.651 -1.133 -7.781 1 98.31 136 LYS B CA 1
ATOM 2301 C C . LYS B 1 136 ? 0.679 -1.875 -7.879 1 98.31 136 LYS B C 1
ATOM 2303 O O . LYS B 1 136 ? 1.704 -1.389 -7.398 1 98.31 136 LYS B O 1
ATOM 2308 N N . HIS B 1 137 ? 0.631 -3.016 -8.43 1 98.38 137 HIS B N 1
ATOM 2309 C CA . HIS B 1 137 ? 1.814 -3.809 -8.742 1 98.38 137 HIS B CA 1
ATOM 2310 C C . HIS B 1 137 ? 1.878 -4.141 -10.234 1 98.38 137 HIS B C 1
ATOM 2312 O O . HIS B 1 137 ? 0.963 -4.77 -10.773 1 98.38 137 HIS B O 1
ATOM 2318 N N . ASP B 1 138 ? 2.916 -3.658 -10.953 1 97.31 138 ASP B N 1
ATOM 2319 C CA . ASP B 1 138 ? 3.164 -3.912 -12.367 1 97.31 138 ASP B CA 1
ATOM 2320 C C . ASP B 1 138 ? 4.285 -4.93 -12.555 1 97.31 138 ASP B C 1
ATOM 2322 O O . ASP B 1 138 ? 5.355 -4.801 -11.953 1 97.31 138 ASP B O 1
ATOM 2326 N N . ILE B 1 139 ? 4.023 -5.902 -13.391 1 95.19 139 ILE B N 1
ATOM 2327 C CA . ILE B 1 139 ? 5.02 -6.91 -13.727 1 95.19 139 ILE B CA 1
ATOM 2328 C C . ILE B 1 139 ? 5.469 -6.73 -15.172 1 95.19 139 ILE B C 1
ATOM 2330 O O . ILE B 1 139 ? 4.652 -6.797 -16.094 1 95.19 139 ILE B O 1
ATOM 2334 N N . THR B 1 140 ? 6.766 -6.555 -15.383 1 93.12 140 THR B N 1
ATOM 2335 C CA . THR B 1 140 ? 7.254 -6.32 -16.734 1 93.12 140 THR B CA 1
ATOM 2336 C C . THR B 1 140 ? 8.078 -7.508 -17.219 1 93.12 140 THR B C 1
ATOM 2338 O O . THR B 1 140 ? 8.344 -7.633 -18.422 1 93.12 140 THR B O 1
ATOM 2341 N N . SER B 1 141 ? 8.523 -8.297 -16.312 1 93.19 141 SER B N 1
ATOM 2342 C CA . SER B 1 141 ? 9.234 -9.523 -16.688 1 93.19 141 SER B CA 1
ATOM 2343 C C . SER B 1 141 ? 9.25 -10.516 -15.531 1 93.19 141 SER B C 1
ATOM 2345 O O . SER B 1 141 ? 9.016 -10.148 -14.375 1 93.19 141 SER B O 1
ATOM 2347 N N . VAL B 1 142 ? 9.523 -11.742 -15.867 1 91.44 142 VAL B N 1
ATOM 2348 C CA . VAL B 1 142 ? 9.539 -12.82 -14.891 1 91.44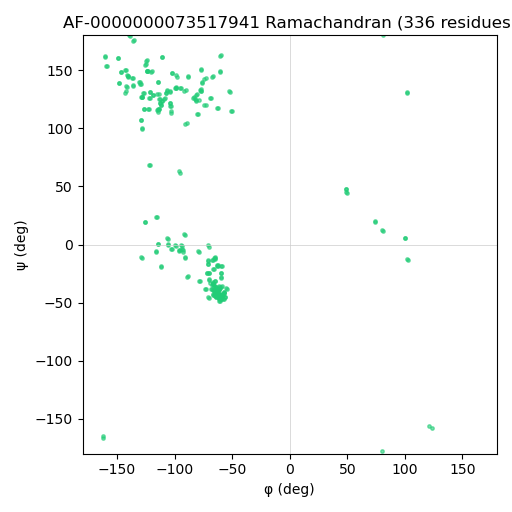 142 VAL B CA 1
ATOM 2349 C C . VAL B 1 142 ? 10.656 -12.594 -13.883 1 91.44 142 VAL B C 1
ATOM 2351 O O . VAL B 1 142 ? 10.703 -13.25 -12.836 1 91.44 142 VAL B O 1
ATOM 2354 N N . GLU B 1 143 ? 11.531 -11.68 -14.156 1 93.31 143 GLU B N 1
ATOM 2355 C CA . GLU B 1 143 ? 12.609 -11.367 -13.227 1 93.31 143 GLU B CA 1
ATOM 2356 C C . GLU B 1 143 ? 12.07 -10.914 -11.875 1 93.31 143 GLU B C 1
ATOM 2358 O O . GLU B 1 143 ? 12.773 -10.953 -10.867 1 93.31 143 GLU B O 1
ATOM 2363 N N . CYS B 1 144 ? 10.805 -10.516 -11.875 1 93.81 144 CYS B N 1
ATOM 2364 C CA . CYS B 1 144 ? 10.188 -10.031 -10.648 1 93.81 144 CYS B CA 1
ATOM 2365 C C . CYS B 1 144 ? 10.039 -11.156 -9.625 1 93.81 144 CYS B C 1
ATOM 2367 O O . CYS B 1 144 ? 9.812 -10.906 -8.445 1 93.81 144 CYS B O 1
ATOM 2369 N N . LEU B 1 145 ? 10.219 -12.406 -10.062 1 93.5 145 LEU B N 1
ATOM 2370 C CA . LEU B 1 145 ? 10.039 -13.547 -9.18 1 93.5 145 LEU B CA 1
ATOM 2371 C C . LEU B 1 145 ? 11.352 -13.914 -8.492 1 93.5 145 LEU B C 1
ATOM 2373 O O . LEU B 1 145 ? 11.352 -14.656 -7.504 1 93.5 145 LEU B O 1
ATOM 2377 N N . MET B 1 146 ? 12.422 -13.328 -8.961 1 92.81 146 MET B N 1
ATOM 2378 C CA . MET B 1 146 ? 13.75 -13.766 -8.547 1 92.81 146 MET B CA 1
ATOM 2379 C C . MET B 1 146 ? 14.016 -13.391 -7.098 1 92.81 146 MET B C 1
ATOM 2381 O O . MET B 1 146 ? 14.508 -14.211 -6.32 1 92.81 146 MET B O 1
ATOM 2385 N N . PRO B 1 147 ? 13.734 -12.188 -6.637 1 94 147 PRO B N 1
ATOM 2386 C CA . PRO B 1 147 ? 13.977 -11.875 -5.23 1 94 147 PRO B CA 1
ATOM 2387 C C . PRO B 1 147 ? 13.25 -12.82 -4.277 1 94 147 PRO B C 1
ATOM 2389 O O . PRO B 1 147 ? 13.82 -13.25 -3.271 1 94 147 PRO B O 1
ATOM 2392 N N . GLY B 1 148 ? 12.039 -13.133 -4.637 1 93.56 148 GLY B N 1
ATOM 2393 C CA . GLY B 1 148 ? 11.305 -14.078 -3.818 1 93.56 148 GLY B CA 1
ATOM 2394 C C . GLY B 1 148 ? 11.898 -15.477 -3.836 1 93.56 148 GLY B C 1
ATOM 2395 O O . GLY B 1 148 ? 11.93 -16.156 -2.809 1 93.56 148 GLY B O 1
ATOM 2396 N N . LEU B 1 149 ? 12.344 -15.867 -5.004 1 91.69 149 LEU B N 1
ATOM 2397 C CA . LEU B 1 149 ? 12.984 -17.172 -5.129 1 91.69 149 LEU B CA 1
ATOM 2398 C C . LEU B 1 149 ? 14.242 -17.234 -4.262 1 91.69 149 LEU B C 1
ATOM 2400 O O . LEU B 1 149 ? 14.445 -18.219 -3.539 1 91.69 149 LEU B O 1
ATOM 2404 N N . ILE B 1 150 ? 15.039 -16.25 -4.336 1 93.19 150 ILE B N 1
ATOM 2405 C CA . ILE B 1 150 ? 16.281 -16.188 -3.564 1 93.19 150 ILE B CA 1
ATOM 2406 C C . ILE B 1 150 ? 15.953 -16.234 -2.072 1 93.19 150 ILE B C 1
ATOM 2408 O O . ILE B 1 150 ? 16.578 -16.984 -1.319 1 93.19 150 ILE B O 1
ATOM 2412 N N . LEU B 1 151 ? 14.984 -15.469 -1.662 1 92.56 151 LEU B N 1
ATOM 2413 C CA . LEU B 1 151 ? 14.555 -15.469 -0.269 1 92.56 151 LEU B CA 1
ATOM 2414 C C . LEU B 1 151 ? 14.094 -16.859 0.158 1 92.56 151 LEU B C 1
ATOM 2416 O O . LEU B 1 151 ? 14.461 -17.344 1.23 1 92.56 151 LEU B O 1
ATOM 2420 N N . ALA B 1 152 ? 13.32 -17.438 -0.706 1 90.88 152 ALA B N 1
ATOM 2421 C CA . ALA B 1 152 ? 12.789 -18.781 -0.43 1 90.88 152 ALA B CA 1
ATOM 2422 C C . ALA B 1 152 ? 13.914 -19.781 -0.241 1 90.88 152 ALA B C 1
ATOM 2424 O O . ALA B 1 152 ? 13.922 -20.547 0.729 1 90.88 152 ALA B O 1
ATOM 2425 N N . ILE B 1 153 ? 14.875 -19.766 -1.096 1 90.44 153 ILE B N 1
ATOM 2426 C CA . ILE B 1 153 ? 15.992 -20.719 -1.058 1 90.44 153 ILE B CA 1
ATOM 2427 C C . ILE B 1 153 ? 16.781 -20.516 0.231 1 90.44 153 ILE B C 1
ATOM 2429 O O . ILE B 1 153 ? 17.125 -21.5 0.909 1 90.44 153 ILE B O 1
ATOM 2433 N N . ARG B 1 154 ? 17.016 -19.281 0.583 1 91.75 154 ARG B N 1
ATOM 2434 C CA . ARG B 1 154 ? 17.828 -18.969 1.759 1 91.75 154 ARG B CA 1
ATOM 2435 C C . ARG B 1 154 ? 17.125 -19.422 3.037 1 91.75 154 ARG B C 1
ATOM 2437 O O . ARG B 1 154 ? 17.781 -19.875 3.98 1 91.75 154 ARG B O 1
ATOM 2444 N N . LYS B 1 155 ? 15.844 -19.344 3.064 1 91.56 155 LYS B N 1
ATOM 2445 C CA . LYS B 1 155 ? 15.094 -19.594 4.293 1 91.56 155 LYS B CA 1
ATOM 2446 C C . LYS B 1 155 ? 14.742 -21.078 4.418 1 91.56 155 LYS B C 1
ATOM 2448 O O . LYS B 1 155 ? 14.648 -21.609 5.527 1 91.56 155 LYS B O 1
ATOM 2453 N N . VAL B 1 156 ? 14.617 -21.719 3.277 1 89.38 156 VAL B N 1
ATOM 2454 C CA . VAL B 1 156 ? 14.117 -23.094 3.295 1 89.38 156 VAL B CA 1
ATOM 2455 C C . VAL B 1 156 ? 15.164 -24.016 3.916 1 89.38 156 VAL B C 1
ATOM 2457 O O . VAL B 1 156 ? 14.82 -25.031 4.516 1 89.38 156 VAL B O 1
ATOM 2460 N N . VAL B 1 157 ? 16.359 -23.641 3.859 1 86.94 157 VAL B N 1
ATOM 2461 C CA . VAL B 1 157 ? 17.453 -24.5 4.328 1 86.94 157 VAL B CA 1
ATOM 2462 C C . VAL B 1 157 ? 17.344 -24.688 5.84 1 86.94 157 VAL B C 1
ATOM 2464 O O . VAL B 1 157 ? 17.797 -25.688 6.379 1 86.94 157 VAL B O 1
ATOM 2467 N N . ARG B 1 158 ? 16.688 -23.844 6.438 1 87.38 158 ARG B N 1
ATOM 2468 C CA . ARG B 1 158 ? 16.609 -23.875 7.895 1 87.38 158 ARG B CA 1
ATOM 2469 C C . ARG B 1 158 ? 15.312 -24.531 8.367 1 87.38 158 ARG B C 1
ATOM 2471 O O . ARG B 1 158 ? 15.117 -24.734 9.562 1 87.38 158 ARG B O 1
ATOM 2478 N N . LEU B 1 159 ? 14.523 -24.906 7.418 1 88.56 159 LEU B N 1
ATOM 2479 C CA . LEU B 1 159 ? 13.211 -25.406 7.789 1 88.56 159 LEU B CA 1
ATOM 2480 C C . LEU B 1 159 ? 13.258 -26.906 8.055 1 88.56 159 LEU B C 1
ATOM 2482 O O . LEU B 1 159 ? 13.992 -27.641 7.387 1 88.56 159 LEU B O 1
ATOM 2486 N N . LYS B 1 160 ? 12.461 -27.328 9.031 1 89.19 160 LYS B N 1
ATOM 2487 C CA . LYS B 1 160 ? 12.305 -28.734 9.336 1 89.19 160 LYS B CA 1
ATOM 2488 C C . LYS B 1 160 ? 10.875 -29.203 9.086 1 89.19 160 LYS B C 1
ATOM 2490 O O . LYS B 1 160 ? 10.562 -30.391 9.242 1 89.19 160 LYS B O 1
ATOM 2495 N N . ASN B 1 161 ? 10.086 -28.281 8.781 1 90.69 161 ASN B N 1
ATOM 2496 C CA . ASN B 1 161 ? 8.68 -28.547 8.484 1 90.69 161 ASN B CA 1
ATOM 2497 C C . ASN B 1 161 ? 8.219 -27.766 7.25 1 90.69 161 ASN B C 1
ATOM 2499 O O . ASN B 1 161 ? 9.008 -27.062 6.621 1 90.69 161 ASN B O 1
ATOM 2503 N N . LEU B 1 162 ? 6.973 -28.062 6.895 1 90 162 LEU B N 1
ATOM 2504 C CA . LEU B 1 162 ? 6.391 -27.375 5.746 1 90 162 LEU B CA 1
ATOM 2505 C C . LEU B 1 162 ? 5.891 -25.984 6.145 1 90 162 LEU B C 1
ATOM 2507 O O . LEU B 1 162 ? 5.234 -25.828 7.176 1 90 162 LEU B O 1
ATOM 2511 N N . VAL B 1 163 ? 6.293 -25 5.371 1 91.69 163 VAL B N 1
ATOM 2512 C CA . VAL B 1 163 ? 5.754 -23.641 5.496 1 91.69 163 VAL B CA 1
ATOM 2513 C C . VAL B 1 163 ? 4.988 -23.266 4.23 1 91.69 163 VAL B C 1
ATOM 2515 O O . VAL B 1 163 ? 5.473 -23.5 3.117 1 91.69 163 VAL B O 1
ATOM 2518 N N . TYR B 1 164 ? 3.82 -22.812 4.445 1 91.19 164 TYR B N 1
ATOM 2519 C CA . TYR B 1 164 ? 2.998 -22.391 3.314 1 91.19 164 TYR B CA 1
ATOM 2520 C C . TYR B 1 164 ? 2.961 -20.875 3.197 1 91.19 164 TYR B C 1
ATOM 2522 O O . TYR B 1 164 ? 2.482 -20.188 4.102 1 91.19 164 TYR B O 1
ATOM 2530 N N . GLY B 1 165 ? 3.455 -20.422 2.039 1 91.75 165 GLY B N 1
ATOM 2531 C CA . GLY B 1 165 ? 3.41 -19 1.769 1 91.75 165 GLY B CA 1
ATOM 2532 C C . GLY B 1 165 ? 4.742 -18.312 1.983 1 91.75 165 GLY B C 1
ATOM 2533 O O . GLY B 1 165 ? 5.332 -18.406 3.062 1 91.75 165 GLY B O 1
ATOM 2534 N N . LEU B 1 166 ? 5.121 -17.547 1.017 1 92.62 166 LEU B N 1
ATOM 2535 C CA . LEU B 1 166 ? 6.375 -16.812 1.09 1 92.62 166 LEU B CA 1
ATOM 2536 C C . LEU B 1 166 ? 6.273 -15.664 2.088 1 92.62 166 LEU B C 1
ATOM 2538 O O . LEU B 1 166 ? 7.281 -15.219 2.635 1 92.62 166 LEU B O 1
ATOM 2542 N N . GLU B 1 167 ? 5.051 -15.18 2.34 1 93.06 167 GLU B N 1
ATOM 2543 C CA . GLU B 1 167 ? 4.82 -14.047 3.23 1 93.06 167 GLU B CA 1
ATOM 2544 C C . GLU B 1 167 ? 5.262 -14.359 4.656 1 93.06 167 GLU B C 1
ATOM 2546 O O . GLU B 1 167 ? 5.5 -13.453 5.453 1 93.06 167 GLU B O 1
ATOM 2551 N N . LYS B 1 168 ? 5.426 -15.617 4.965 1 92.69 168 LYS B N 1
ATOM 2552 C CA . LYS B 1 168 ? 5.859 -16.031 6.301 1 92.69 168 LYS B CA 1
ATOM 2553 C C . LYS B 1 168 ? 7.324 -15.672 6.539 1 92.69 168 LYS B C 1
ATOM 2555 O O . LYS B 1 168 ? 7.793 -15.688 7.676 1 92.69 168 LYS B O 1
ATOM 2560 N N . PHE B 1 169 ? 7.969 -15.398 5.434 1 91.06 169 PHE B N 1
ATOM 2561 C CA . PHE B 1 169 ? 9.383 -15.078 5.543 1 91.06 169 PHE B CA 1
ATOM 2562 C C . PHE B 1 169 ? 9.609 -13.578 5.41 1 91.06 169 PHE B C 1
ATOM 2564 O O . PHE B 1 169 ? 10.758 -13.117 5.387 1 91.06 169 PHE B O 1
ATOM 2571 N N . LEU B 1 170 ? 8.5 -12.805 5.133 1 88.75 170 LEU B N 1
ATOM 2572 C CA . LEU B 1 170 ? 8.641 -11.367 4.914 1 88.75 170 LEU B CA 1
ATOM 2573 C C . LEU B 1 170 ? 8.352 -10.594 6.195 1 88.75 170 LEU B C 1
ATOM 2575 O O . LEU B 1 170 ? 7.602 -11.062 7.055 1 88.75 170 LEU B O 1
#

Organism: Ambrosia artemisiifolia (NCBI:txid4212)

Solvent-accessible surface area (backbone atoms only — not comparable to full-atom values): 18021 Å² total; per-residue (Å²): 122,56,41,79,41,79,46,72,84,66,52,69,68,57,49,53,54,50,35,54,51,19,52,76,63,55,25,8,29,32,39,16,55,53,42,39,55,56,59,50,50,48,44,52,44,48,53,62,47,53,79,78,39,50,30,48,40,34,43,35,34,23,39,58,91,74,74,78,81,40,69,66,59,49,50,47,48,50,61,51,47,72,67,75,53,69,23,32,69,94,55,56,85,63,81,53,71,90,65,35,48,64,72,63,88,35,35,39,25,40,39,79,46,68,40,80,84,42,55,38,31,44,33,42,40,32,38,53,63,32,32,39,38,37,39,36,34,36,42,75,39,78,55,35,32,45,66,30,46,54,52,46,59,67,52,23,71,75,36,47,36,57,41,78,38,53,68,78,77,104,121,56,41,79,42,81,46,72,84,67,53,69,67,57,51,54,54,50,35,54,51,19,52,74,64,55,23,8,29,32,40,16,56,51,42,36,54,56,59,51,50,49,43,53,43,49,52,62,46,52,80,77,40,51,30,48,40,34,42,35,33,24,40,57,89,74,76,76,81,40,70,67,60,49,49,48,49,51,62,52,46,72,68,75,54,68,23,33,70,93,55,54,84,65,79,54,72,91,65,35,47,64,70,66,90,34,34,39,27,40,39,79,46,69,40,78,84,41,56,38,32,43,33,42,41,33,38,54,61,33,32,38,38,35,38,35,34,38,43,75,39,77,54,35,32,45,67,30,47,54,51,46,58,67,53,24,71,75,37,48,36,59,42,78,37,54,66,78,78,103

Radius of gyration: 22.14 Å; Cα contacts (8 Å, |Δi|>4): 669; chains: 2; bounding box: 53×64×62 Å